Protein 6S6H (pdb70)

Nearest PDB structures (foldseek):
  6s6h-assembly1_A  TM=1.008E+00  e=1.410E-16  Caulobacter vibrioides NA1000
  6s6h-assembly1_B  TM=1.006E+00  e=1.244E-15  Caulobacter vibrioides NA1000
  6t1f-assembly2_D  TM=9.360E-01  e=1.979E-12  Caulobacter vibrioides NA1000
  6t1f-assembly2_C  TM=9.144E-01  e=3.089E-12  Caulobacter vibrioides NA1000
  6t1f-assembly1_A  TM=9.100E-01  e=6.817E-12  Caulobacter vibrioides NA1000

Structure (mmCIF, N/CA/C/O backbone):
data_6S6H
#
_entry.id   6S6H
#
_cell.length_a   127.099
_cell.length_b   40.717
_cell.length_c   94.004
_cell.angle_alpha   90.000
_cell.angle_beta   121.400
_cell.angle_gamma   90.000
#
_symmetry.space_group_name_H-M   'C 1 2 1'
#
loop_
_entity.id
_entity.type
_entity.pdbx_description
1 polymer 'Chromosome-partitioning protein ParB'
2 polymer "DNA (5'-D(*GP*AP*TP*GP*TP*TP*TP*CP*AP*CP*GP*TP*GP*AP*AP*AP*CP*AP*TP*C)-3')"
3 non-polyme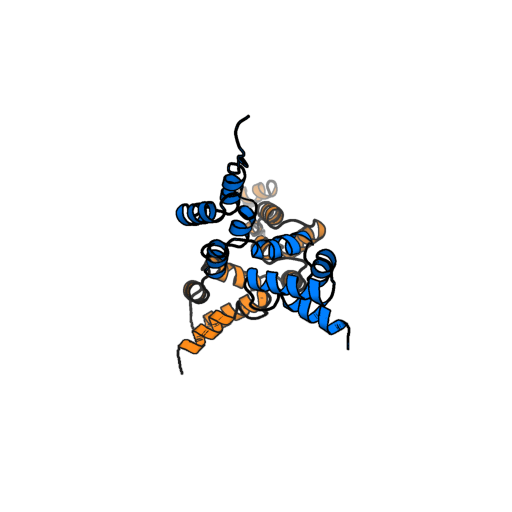r GLYCEROL
4 water water
#
loop_
_atom_site.group_PDB
_atom_site.id
_atom_site.type_symbol
_atom_site.label_atom_id
_atom_site.label_alt_id
_atom_site.label_comp_id
_atom_site.label_asym_id
_atom_site.label_entity_id
_atom_site.label_seq_id
_atom_site.pdbx_PDB_ins_code
_atom_site.Cartn_x
_atom_site.Cartn_y
_atom_site.Cartn_z
_atom_site.occupancy
_atom_site.B_iso_or_equiv
_atom_site.auth_seq_id
_atom_site.auth_comp_id
_atom_site.auth_asym_id
_atom_site.auth_atom_id
_atom_site.pdbx_PDB_model_num
ATOM 1 N N . MET A 1 1 ? 21.938 14.112 -9.960 1.00 68.98 125 MET A N 1
ATOM 2 C CA . MET A 1 1 ? 20.852 13.275 -9.365 1.00 66.57 125 MET A CA 1
ATOM 3 C C . MET A 1 1 ? 20.205 14.032 -8.196 1.00 65.04 125 MET A C 1
ATOM 4 O O . MET A 1 1 ? 20.948 14.522 -7.326 1.00 64.77 125 MET A O 1
ATOM 9 N N . LEU A 1 2 ? 18.870 14.112 -8.181 1.00 64.25 126 LEU A N 1
ATOM 10 C CA . LEU A 1 2 ? 18.077 14.884 -7.183 1.00 63.19 126 LEU A CA 1
ATOM 11 C C . LEU A 1 2 ? 18.268 14.266 -5.793 1.00 60.64 126 LEU A C 1
ATOM 12 O O . LEU A 1 2 ? 18.198 13.028 -5.691 1.00 59.98 126 LEU A O 1
ATOM 17 N N . ALA A 1 3 ? 18.479 15.100 -4.769 1.00 59.90 127 ALA A N 1
ATOM 18 C CA . ALA A 1 3 ? 18.728 14.687 -3.364 1.00 57.48 127 ALA A CA 1
ATOM 19 C C . ALA A 1 3 ? 17.454 14.102 -2.737 1.00 55.42 127 ALA A C 1
ATOM 20 O O . ALA A 1 3 ? 17.582 13.281 -1.798 1.00 53.99 127 ALA A O 1
ATOM 22 N N . VAL A 1 4 ? 16.278 14.508 -3.239 1.00 55.16 128 VAL A N 1
ATOM 23 C CA . VAL A 1 4 ? 14.932 14.144 -2.694 1.00 53.33 128 VAL A CA 1
ATOM 24 C C . VAL A 1 4 ? 14.702 12.632 -2.826 1.00 51.22 128 VAL A C 1
ATOM 25 O O . VAL A 1 4 ? 13.867 12.106 -2.070 1.00 49.61 128 VAL A O 1
ATOM 29 N N . LEU A 1 5 ? 15.407 11.970 -3.751 1.00 51.17 129 LEU A N 1
ATOM 30 C CA . LEU A 1 5 ? 15.297 10.509 -4.014 1.00 50.36 129 LEU A CA 1
ATOM 31 C C . LEU A 1 5 ? 15.589 9.723 -2.730 1.00 48.51 129 LEU A C 1
ATOM 32 O O . LEU A 1 5 ? 14.768 8.848 -2.385 1.00 47.27 129 LEU A O 1
ATOM 37 N N . GLU A 1 6 ? 16.698 10.034 -2.048 1.00 48.12 130 GLU A N 1
ATOM 38 C CA . GLU A 1 6 ? 17.121 9.357 -0.790 1.00 46.52 130 GLU A CA 1
ATOM 39 C C . GLU A 1 6 ? 16.016 9.489 0.262 1.00 45.00 130 GLU A C 1
ATOM 40 O O . GLU A 1 6 ? 15.699 8.474 0.914 1.00 43.65 130 GLU A O 1
ATOM 46 N N . ILE A 1 7 ? 15.466 10.698 0.415 1.00 45.25 131 ILE A N 1
ATOM 47 C CA . ILE A 1 7 ? 14.471 11.046 1.474 1.00 44.72 131 ILE A CA 1
ATOM 48 C C . ILE A 1 7 ? 13.211 10.196 1.280 1.00 43.77 131 ILE A C 1
ATOM 49 O O . ILE A 1 7 ? 12.762 9.582 2.267 1.00 41.94 131 ILE A O 1
ATOM 54 N N . GLY A 1 8 ? 12.672 10.167 0.058 1.00 44.68 132 GLY A N 1
ATOM 55 C CA . GLY A 1 8 ? 11.461 9.402 -0.294 1.00 44.57 132 GLY A CA 1
ATOM 56 C C . GLY A 1 8 ? 11.625 7.918 -0.009 1.00 43.74 132 GLY A C 1
ATOM 57 O O . GLY A 1 8 ? 10.671 7.312 0.517 1.00 43.21 132 GLY A O 1
ATOM 58 N N . ILE A 1 9 ? 12.791 7.355 -0.343 1.00 44.03 133 ILE A N 1
ATOM 59 C CA . ILE A 1 9 ? 13.125 5.912 -0.142 1.00 43.86 133 ILE A CA 1
ATOM 60 C C . ILE A 1 9 ? 13.125 5.610 1.363 1.00 43.21 133 ILE A C 1
ATOM 61 O O . ILE A 1 9 ? 12.524 4.590 1.758 1.00 42.91 133 ILE A O 1
ATOM 66 N N . ILE A 1 10 ? 13.782 6.458 2.160 1.00 43.39 134 ILE A N 1
ATOM 67 C CA . ILE A 1 10 ? 13.876 6.319 3.645 1.00 43.31 134 ILE A CA 1
ATOM 68 C C . ILE A 1 10 ? 12.465 6.419 4.237 1.00 43.61 134 ILE A C 1
ATOM 69 O O . ILE A 1 10 ? 12.106 5.552 5.055 1.00 43.10 134 ILE A O 1
ATOM 74 N N . GLU A 1 11 ? 11.700 7.433 3.822 1.00 45.29 135 GLU A N 1
ATOM 75 C CA . GLU A 1 11 ? 10.310 7.692 4.285 1.00 46.01 135 GLU A CA 1
ATOM 76 C C . GLU A 1 11 ? 9.440 6.444 4.091 1.00 46.48 135 GLU A C 1
ATOM 77 O O . GLU A 1 11 ? 8.642 6.144 4.998 1.00 46.38 135 GLU A O 1
ATOM 83 N N . ASN A 1 12 ? 9.592 5.744 2.963 1.00 47.71 136 ASN A N 1
ATOM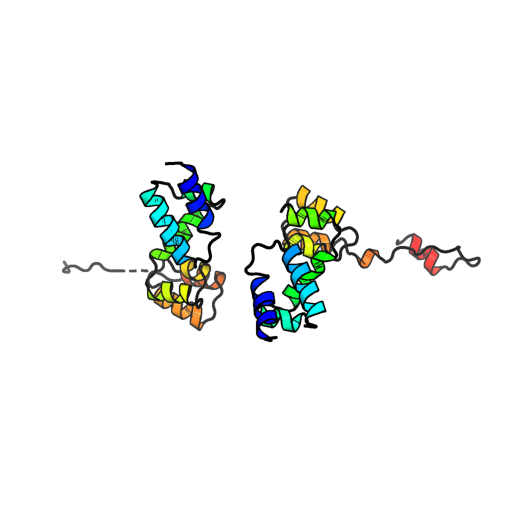 84 C CA . ASN A 1 12 ? 8.637 4.695 2.512 1.00 49.02 136 ASN A CA 1
ATOM 85 C C . ASN A 1 12 ? 9.009 3.318 3.078 1.00 48.41 136 ASN A C 1
ATOM 86 O O . ASN A 1 12 ? 8.226 2.380 2.862 1.00 49.11 136 ASN A O 1
ATOM 91 N N . VAL A 1 13 ? 10.129 3.192 3.793 1.00 48.22 137 VAL A N 1
ATOM 92 C CA . VAL A 1 13 ? 10.535 1.915 4.453 1.00 48.60 137 VAL A CA 1
ATOM 93 C C . VAL A 1 13 ? 9.392 1.447 5.366 1.00 49.25 137 VAL A C 1
ATOM 94 O O . VAL A 1 13 ? 8.979 0.275 5.243 1.00 49.80 137 VAL A O 1
ATOM 98 N N . GLN A 1 14 ? 8.891 2.337 6.229 1.00 49.82 138 GLN A N 1
ATOM 99 C CA . GLN A 1 14 ? 7.852 2.031 7.253 1.00 50.70 138 GLN A CA 1
ATOM 100 C C . GLN A 1 14 ? 6.459 1.966 6.607 1.00 52.17 138 GLN A C 1
ATOM 101 O O . GLN A 1 14 ? 5.586 1.297 7.188 1.00 52.82 138 GLN A O 1
ATOM 107 N N . ARG A 1 15 ? 6.261 2.630 5.461 1.00 54.03 139 ARG A N 1
ATOM 108 C CA . ARG A 1 15 ? 4.953 2.727 4.754 1.00 55.50 139 ARG A CA 1
ATOM 109 C C . ARG A 1 15 ? 4.741 1.497 3.861 1.00 56.09 139 ARG A C 1
ATOM 110 O O . ARG A 1 15 ? 3.574 1.198 3.555 1.00 58.29 139 ARG A O 1
ATOM 118 N N . ALA A 1 16 ? 5.815 0.803 3.473 1.00 55.56 140 ALA A N 1
ATOM 119 C CA . ALA A 1 16 ? 5.774 -0.441 2.666 1.00 56.21 140 ALA A CA 1
ATOM 120 C C . ALA A 1 16 ? 5.269 -1.603 3.530 1.00 56.03 140 ALA A C 1
ATOM 121 O O . ALA A 1 16 ? 5.127 -1.413 4.756 1.00 55.87 140 ALA A O 1
ATOM 123 N N . ASP A 1 17 ? 5.023 -2.763 2.912 1.00 56.16 141 ASP A N 1
ATOM 124 C CA . ASP A 1 17 ? 4.561 -4.005 3.592 1.00 56.29 141 ASP A CA 1
ATOM 125 C C . ASP A 1 17 ? 5.786 -4.850 3.974 1.00 54.35 141 ASP A C 1
ATOM 126 O O . ASP A 1 17 ? 5.902 -5.997 3.491 1.00 56.15 141 ASP A O 1
ATOM 131 N N . LEU A 1 18 ? 6.659 -4.306 4.824 1.00 50.54 142 LEU A N 1
ATOM 132 C CA . LEU A 1 18 ? 7.895 -4.981 5.296 1.00 48.80 142 LEU A CA 1
ATOM 133 C C . LEU A 1 18 ? 7.702 -5.439 6.743 1.00 47.06 142 LEU A C 1
ATOM 134 O O . LEU A 1 18 ? 7.171 -4.647 7.547 1.00 46.05 142 LEU A O 1
ATOM 139 N N . ASN A 1 19 ? 8.128 -6.665 7.055 1.00 46.25 143 ASN A N 1
ATOM 140 C CA . ASN A 1 19 ? 8.228 -7.164 8.451 1.00 45.32 143 ASN A CA 1
ATOM 141 C C . ASN A 1 19 ? 9.377 -6.400 9.125 1.00 43.98 143 ASN A C 1
ATOM 142 O O . ASN A 1 19 ? 10.156 -5.743 8.407 1.00 43.78 143 ASN A O 1
ATOM 147 N N . VAL A 1 20 ? 9.473 -6.468 10.453 1.00 43.06 144 VAL A N 1
ATOM 148 C CA . VAL A 1 20 ? 10.400 -5.621 11.263 1.00 41.80 144 VAL A CA 1
ATOM 149 C C . VAL A 1 20 ? 11.854 -5.838 10.812 1.00 41.61 144 VAL A C 1
ATOM 150 O O . VAL A 1 20 ? 12.617 -4.852 10.818 1.00 40.66 144 VAL A O 1
ATOM 154 N N . LEU A 1 21 ? 12.227 -7.066 10.439 1.00 42.42 145 LEU A N 1
ATOM 155 C CA . LEU A 1 21 ? 13.623 -7.427 10.064 1.00 43.13 145 LEU A CA 1
ATOM 156 C C . LEU A 1 21 ? 13.953 -6.881 8.667 1.00 43.40 145 LEU A C 1
ATOM 157 O O . LEU A 1 21 ? 15.121 -6.504 8.442 1.00 43.05 145 LEU A O 1
ATOM 162 N N . GLU A 1 22 ? 12.971 -6.847 7.762 1.00 44.16 146 GLU A N 1
ATOM 163 C CA . GLU A 1 22 ? 13.123 -6.265 6.402 1.00 45.24 146 GLU A CA 1
ATOM 164 C C . GLU A 1 22 ? 13.313 -4.749 6.527 1.00 44.68 146 GLU A C 1
ATOM 165 O O . GLU A 1 22 ? 14.134 -4.199 5.766 1.00 45.15 146 GLU A O 1
ATOM 171 N N . GLU A 1 23 ? 12.595 -4.109 7.457 1.00 44.15 147 GLU A N 1
ATOM 172 C CA . GLU A 1 23 ? 12.728 -2.659 7.767 1.00 44.01 147 GLU A CA 1
ATOM 173 C C . GLU A 1 23 ? 14.130 -2.383 8.322 1.00 43.13 147 GLU A C 1
ATOM 174 O O . GLU A 1 23 ? 14.738 -1.375 7.917 1.00 43.95 147 GLU A O 1
ATOM 180 N N . ALA A 1 24 ? 14.612 -3.245 9.221 1.00 42.48 148 ALA A N 1
ATOM 181 C CA . ALA A 1 24 ? 15.943 -3.153 9.866 1.00 41.88 148 ALA A CA 1
ATOM 182 C C . ALA A 1 24 ? 17.046 -3.146 8.796 1.00 41.96 148 ALA A C 1
ATOM 183 O O . ALA A 1 24 ? 17.838 -2.183 8.762 1.00 41.74 148 ALA A O 1
ATOM 185 N N . LEU A 1 25 ? 17.092 -4.181 7.954 1.00 42.38 149 LEU A N 1
ATOM 186 C CA . LEU A 1 25 ? 18.130 -4.349 6.898 1.00 43.22 149 LEU A CA 1
ATOM 187 C C . LEU A 1 25 ? 18.066 -3.168 5.920 1.00 43.21 149 LEU A C 1
ATOM 188 O O . LEU A 1 25 ? 19.134 -2.710 5.476 1.00 43.31 149 LEU A O 1
ATOM 193 N N . SER A 1 26 ? 16.863 -2.689 5.600 1.00 43.01 150 SER A N 1
ATOM 194 C CA . SER A 1 26 ? 16.648 -1.511 4.719 1.00 43.50 150 SER A CA 1
ATOM 195 C C . SER A 1 26 ? 17.382 -0.304 5.312 1.00 43.46 150 SER A C 1
ATOM 196 O O . SER A 1 26 ? 18.262 0.243 4.613 1.00 44.34 150 SER A O 1
ATOM 199 N N . TYR A 1 27 ? 17.069 0.057 6.563 1.00 42.71 151 TYR A N 1
ATOM 200 C CA . TYR A 1 27 ? 17.674 1.215 7.280 1.00 42.79 151 TYR A CA 1
ATOM 201 C C . TYR A 1 27 ? 19.202 1.081 7.311 1.00 43.16 151 TYR A C 1
ATOM 202 O O . TYR A 1 27 ? 19.886 2.067 6.972 1.00 43.52 151 TYR A O 1
ATOM 211 N N . LYS A 1 28 ? 19.711 -0.094 7.697 1.00 43.44 152 LYS A N 1
ATOM 212 C CA . LYS A 1 28 ? 21.167 -0.401 7.781 1.00 44.05 152 LYS 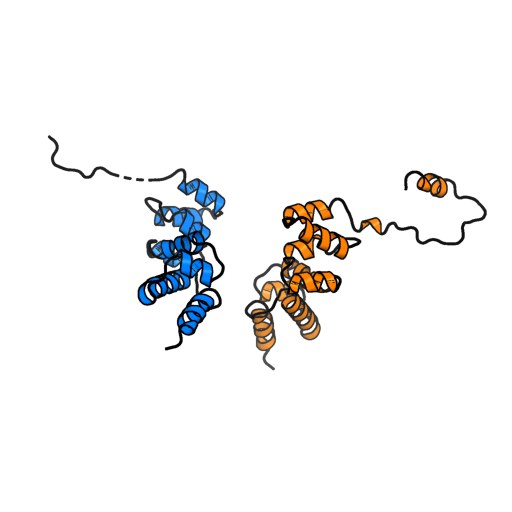A CA 1
ATOM 213 C C . LYS A 1 28 ? 21.832 -0.096 6.433 1.00 44.57 152 LYS A C 1
ATOM 214 O O . LYS A 1 28 ? 22.798 0.695 6.404 1.00 44.45 152 LYS A O 1
ATOM 220 N N . VAL A 1 29 ? 21.314 -0.705 5.364 1.00 44.52 153 VAL A N 1
ATOM 221 C CA . VAL A 1 29 ? 21.840 -0.589 3.973 1.00 45.33 153 VAL A CA 1
ATOM 222 C C . VAL A 1 29 ? 21.809 0.883 3.539 1.00 45.09 153 VAL A C 1
ATOM 223 O O . VAL A 1 29 ? 22.785 1.320 2.896 1.00 45.75 153 VAL A O 1
ATOM 227 N N . LEU A 1 30 ? 20.744 1.615 3.886 1.00 43.98 154 LEU A N 1
ATOM 228 C CA . LEU A 1 30 ? 20.537 3.033 3.478 1.00 44.34 154 LEU A CA 1
ATOM 229 C C . LEU A 1 30 ? 21.471 3.958 4.273 1.00 44.57 154 LEU A C 1
ATOM 230 O O . LEU A 1 30 ? 22.045 4.876 3.654 1.00 45.27 154 LEU A O 1
ATOM 235 N N . MET A 1 31 ? 21.612 3.735 5.584 1.00 44.12 155 MET A N 1
ATOM 236 C CA . MET A 1 31 ? 22.564 4.471 6.464 1.00 44.95 155 MET A CA 1
ATOM 237 C C . MET A 1 31 ? 23.973 4.376 5.869 1.00 46.53 155 MET A C 1
ATOM 238 O O . MET A 1 31 ? 24.628 5.427 5.717 1.00 46.55 155 MET A O 1
ATOM 243 N N . GLU A 1 32 ? 24.410 3.155 5.552 1.00 47.69 156 GLU A N 1
ATOM 244 C CA . GLU A 1 32 ? 25.728 2.863 4.932 1.00 50.38 156 GLU A CA 1
ATOM 245 C C . GLU A 1 32 ? 25.880 3.667 3.635 1.00 51.84 156 GLU A C 1
ATOM 246 O O . GLU A 1 32 ? 26.728 4.570 3.603 1.00 53.00 156 GLU A O 1
ATOM 252 N N . LYS A 1 33 ? 25.059 3.361 2.628 1.00 52.56 157 LYS A N 1
ATOM 253 C CA . LYS A 1 33 ? 25.241 3.813 1.220 1.00 54.30 157 LYS A CA 1
ATOM 254 C C . LYS A 1 33 ? 25.057 5.334 1.109 1.00 54.04 157 LYS A C 1
ATOM 255 O O . LYS A 1 33 ? 25.821 5.954 0.346 1.00 55.38 157 LYS A O 1
ATOM 261 N N . PHE A 1 34 ? 24.088 5.917 1.823 1.00 52.58 158 PHE A N 1
ATOM 262 C CA . PHE A 1 34 ? 23.812 7.380 1.807 1.00 52.70 158 PHE A CA 1
ATOM 263 C C . PHE A 1 34 ? 24.579 8.075 2.934 1.00 52.51 158 PHE A C 1
ATOM 264 O O . PHE A 1 34 ? 24.474 9.316 3.040 1.00 52.57 158 PHE A O 1
ATOM 272 N N . GLU A 1 35 ? 25.320 7.303 3.738 1.00 52.24 159 GLU A N 1
ATOM 273 C CA . GLU A 1 35 ? 26.232 7.815 4.794 1.00 52.63 159 GLU A CA 1
ATOM 274 C C . GLU A 1 35 ? 25.432 8.720 5.736 1.00 51.22 159 GLU A C 1
ATOM 275 O O . GLU A 1 35 ? 25.825 9.888 5.913 1.00 52.31 159 GLU A O 1
ATOM 281 N N . ARG A 1 36 ? 24.341 8.192 6.295 1.00 49.27 160 ARG A N 1
ATOM 282 C CA . ARG A 1 36 ? 23.414 8.926 7.196 1.00 48.61 160 ARG A CA 1
ATOM 283 C C . ARG A 1 36 ? 23.444 8.257 8.575 1.00 47.16 160 ARG A C 1
ATOM 284 O O . ARG A 1 36 ? 23.615 7.022 8.632 1.00 46.67 160 ARG A O 1
ATOM 292 N N . THR A 1 37 ? 23.312 9.050 9.642 1.00 46.53 161 THR A N 1
ATOM 293 C CA . THR A 1 37 ? 23.330 8.581 11.055 1.00 45.59 161 THR A CA 1
ATOM 294 C C . THR A 1 37 ? 21.968 7.980 11.419 1.00 43.75 161 THR A C 1
ATOM 295 O O . THR A 1 37 ? 21.006 8.191 10.666 1.00 43.39 161 THR A O 1
ATOM 299 N N . GLN A 1 38 ? 21.899 7.264 12.543 1.00 43.50 162 GLN A N 1
ATOM 300 C CA . GLN A 1 38 ? 20.627 6.811 13.169 1.00 43.03 162 GLN A CA 1
ATOM 301 C C . GLN A 1 38 ? 19.736 8.035 13.418 1.00 43.79 162 GLN A C 1
ATOM 302 O O . GLN A 1 38 ? 18.522 7.948 13.148 1.00 43.27 162 GLN A O 1
ATOM 308 N N . GLU A 1 39 ? 20.333 9.132 13.902 1.00 45.17 163 GLU A N 1
ATOM 309 C CA . GLU A 1 39 ? 19.650 10.420 14.206 1.00 45.73 163 GLU A CA 1
ATOM 310 C C . GLU A 1 39 ? 19.006 10.984 12.934 1.00 44.92 163 GLU A C 1
ATOM 311 O O . GLU A 1 39 ? 17.856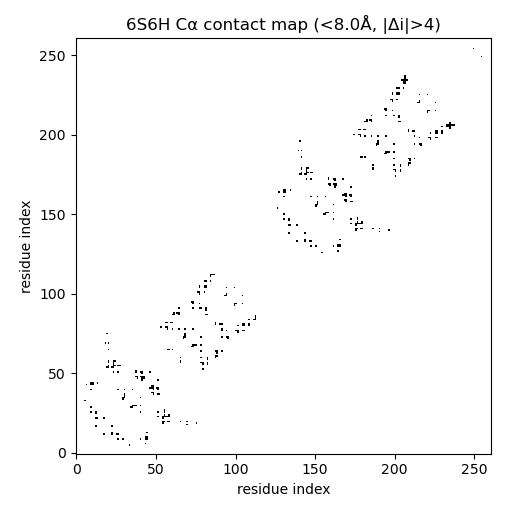 11.444 13.023 1.00 45.22 163 GLU A O 1
ATOM 317 N N . ASN A 1 40 ? 19.726 10.964 11.809 1.00 44.79 164 ASN A N 1
ATOM 318 C CA . ASN A 1 40 ? 19.256 11.514 10.506 1.00 45.03 164 ASN A CA 1
ATOM 319 C C . ASN A 1 40 ? 18.052 10.700 10.015 1.00 43.26 164 ASN A C 1
ATOM 320 O O . ASN A 1 40 ? 17.040 11.317 9.641 1.00 43.24 164 ASN A O 1
ATOM 325 N N . ILE A 1 41 ? 18.163 9.369 10.018 1.00 42.03 165 ILE A N 1
ATOM 326 C CA . ILE A 1 41 ? 17.069 8.431 9.619 1.00 41.24 165 ILE A CA 1
ATOM 327 C C . ILE A 1 41 ? 15.836 8.736 10.474 1.00 40.97 165 ILE A C 1
ATOM 328 O O . ILE A 1 41 ? 14.754 8.939 9.896 1.00 41.51 165 ILE A O 1
ATOM 333 N N . ALA A 1 42 ? 16.010 8.773 11.798 1.00 40.70 166 ALA A N 1
ATOM 334 C CA . ALA A 1 42 ? 14.951 9.041 12.799 1.00 40.87 166 ALA A CA 1
ATOM 335 C C . ALA A 1 42 ? 14.187 10.316 12.421 1.00 42.13 166 ALA A C 1
ATOM 336 O O . ALA A 1 42 ? 12.947 10.253 12.327 1.00 42.33 166 ALA A O 1
ATOM 338 N N . GLN A 1 43 ? 14.902 11.421 12.192 1.00 43.73 167 GLN A N 1
ATOM 339 C CA . GLN A 1 43 ? 14.300 12.736 11.837 1.00 45.40 167 GLN A CA 1
ATOM 340 C C . GLN A 1 43 ? 13.575 12.631 10.488 1.00 45.34 167 GLN A C 1
ATOM 341 O O . GLN A 1 43 ? 12.521 13.272 10.346 1.00 45.70 167 GLN A O 1
ATOM 347 N N . THR A 1 44 ? 14.106 11.841 9.548 1.00 44.88 168 THR A N 1
ATOM 348 C CA . THR A 1 44 ? 13.530 11.631 8.190 1.00 45.13 168 THR A CA 1
ATOM 349 C C . THR A 1 44 ? 12.180 10.910 8.296 1.00 45.17 168 THR A C 1
ATOM 350 O O . THR A 1 44 ? 11.241 11.332 7.595 1.00 46.46 168 THR A O 1
ATOM 354 N N . ILE A 1 45 ? 12.086 9.867 9.129 1.00 44.17 169 ILE A N 1
ATOM 355 C CA . ILE A 1 45 ? 10.884 8.982 9.220 1.00 43.60 169 ILE A CA 1
ATOM 356 C C . ILE A 1 45 ? 9.954 9.451 10.349 1.00 43.98 169 ILE A C 1
ATOM 357 O O . ILE A 1 45 ? 8.922 8.792 10.553 1.00 43.83 169 ILE A O 1
ATOM 362 N N . GLY A 1 46 ? 10.299 10.533 11.055 1.00 45.20 170 GLY A N 1
ATOM 363 C CA . GLY A 1 46 ? 9.491 11.101 12.153 1.00 45.78 170 GLY A CA 1
ATOM 364 C C . GLY A 1 46 ? 9.411 10.171 13.354 1.00 45.30 170 GLY A C 1
ATOM 365 O O . GLY A 1 46 ? 8.333 10.098 13.973 1.00 45.96 170 GLY A O 1
ATOM 366 N N . LYS A 1 47 ? 10.512 9.487 13.678 1.00 44.92 171 LYS A N 1
ATOM 367 C CA . LYS A 1 47 ? 10.625 8.554 14.833 1.00 44.59 171 LYS A CA 1
ATOM 368 C C . LYS A 1 47 ? 11.817 8.968 15.699 1.00 43.96 171 LYS A C 1
ATOM 369 O O . LYS A 1 47 ? 12.501 9.945 15.340 1.00 44.11 171 LYS A O 1
ATOM 375 N N . SER A 1 48 ? 12.031 8.251 16.806 1.00 43.02 172 SER A N 1
ATOM 376 C CA . SER A 1 48 ? 13.155 8.457 17.754 1.00 42.53 172 SER A CA 1
ATOM 377 C C . SER A 1 48 ? 14.405 7.729 17.246 1.00 42.16 172 SER A C 1
ATOM 378 O O . SER A 1 48 ? 14.274 6.751 16.480 1.00 41.05 172 SER A O 1
ATOM 381 N N . ARG A 1 49 ? 15.578 8.186 17.683 1.00 42.83 173 ARG A N 1
ATOM 382 C CA . ARG A 1 49 ? 16.888 7.583 17.328 1.00 42.83 173 ARG A CA 1
ATOM 383 C C . ARG A 1 49 ? 16.963 6.168 17.930 1.00 41.91 173 ARG A C 1
ATOM 384 O O . ARG A 1 49 ? 17.471 5.260 17.240 1.00 41.73 173 ARG A O 1
ATOM 392 N N . SER A 1 50 ? 16.458 5.975 19.153 1.00 40.97 174 SER A N 1
ATOM 393 C CA . SER A 1 50 ? 16.474 4.668 19.867 1.00 40.47 174 SER A CA 1
ATOM 394 C C . SER A 1 50 ? 15.586 3.644 19.144 1.00 39.47 174 SER A C 1
ATOM 395 O O . SER A 1 50 ? 15.971 2.458 19.105 1.00 39.37 174 SER A O 1
ATOM 398 N N . HIS A 1 51 ? 14.450 4.082 18.590 1.00 38.88 175 HIS A N 1
ATOM 399 C CA . HIS A 1 51 ? 13.545 3.252 17.747 1.00 38.02 175 HIS A CA 1
ATOM 400 C C . HIS A 1 51 ? 14.327 2.691 16.555 1.00 36.90 175 HIS A C 1
ATOM 401 O O . HIS A 1 51 ? 14.217 1.478 16.299 1.00 36.18 175 HIS A O 1
ATOM 408 N N . VAL A 1 52 ? 15.093 3.546 15.871 1.00 36.51 176 VAL A N 1
ATOM 409 C CA . VAL A 1 52 ? 15.916 3.177 14.678 1.00 36.24 176 VAL A CA 1
ATOM 410 C C . VAL A 1 52 ? 16.985 2.163 15.111 1.00 35.69 176 VAL A C 1
ATOM 411 O O . VAL A 1 52 ? 17.138 1.132 14.427 1.00 35.05 176 VAL A O 1
ATOM 415 N N . ALA A 1 53 ? 17.674 2.450 16.220 1.00 35.47 177 ALA A N 1
ATOM 416 C CA . ALA A 1 53 ? 18.737 1.609 16.817 1.00 35.66 177 ALA A CA 1
ATOM 417 C C . ALA A 1 53 ? 18.171 0.238 17.207 1.00 35.61 177 ALA A C 1
ATOM 418 O O . ALA A 1 53 ? 18.757 -0.786 16.797 1.00 36.27 177 ALA A O 1
ATOM 420 N N . ASN A 1 54 ? 17.079 0.221 17.976 1.00 35.08 178 ASN A N 1
ATOM 421 C CA . ASN A 1 54 ? 16.464 -1.023 18.512 1.00 35.49 178 ASN A CA 1
ATOM 422 C C . ASN A 1 54 ? 15.961 -1.882 17.346 1.00 36.11 178 ASN A C 1
ATOM 423 O O . ASN A 1 54 ? 16.120 -3.115 17.421 1.00 37.05 178 ASN A O 1
ATOM 428 N N . THR A 1 55 ? 15.398 -1.257 16.307 1.00 36.22 179 THR A N 1
ATOM 429 C CA . THR A 1 55 ? 14.900 -1.940 15.085 1.00 36.52 179 THR A CA 1
ATOM 430 C C . THR A 1 55 ? 16.056 -2.721 14.450 1.00 37.03 179 THR A C 1
ATOM 431 O O . THR A 1 55 ? 15.884 -3.935 14.224 1.00 37.25 179 THR A O 1
ATOM 435 N N . MET A 1 56 ? 17.198 -2.066 14.212 1.00 37.59 180 MET A N 1
ATOM 436 C CA . MET A 1 56 ? 18.355 -2.662 13.484 1.00 38.89 180 MET A CA 1
ATOM 437 C C . MET A 1 56 ? 19.072 -3.701 14.359 1.00 39.10 180 MET A C 1
ATOM 438 O O . MET A 1 56 ? 19.538 -4.706 13.787 1.00 38.69 180 MET A O 1
ATOM 443 N N . ARG A 1 57 ? 19.129 -3.485 15.681 1.00 39.14 181 ARG A N 1
ATOM 444 C CA . ARG A 1 57 ? 19.737 -4.424 16.668 1.00 40.51 181 ARG A CA 1
ATOM 445 C C . ARG A 1 57 ? 19.167 -5.840 16.487 1.00 41.18 181 ARG A C 1
ATOM 446 O O . ARG A 1 57 ? 19.913 -6.805 16.747 1.00 42.32 181 ARG A O 1
ATOM 454 N N . LEU A 1 58 ? 17.908 -5.958 16.049 1.00 41.08 182 LEU A N 1
ATOM 455 C CA . LEU A 1 58 ? 17.184 -7.249 15.869 1.00 41.68 182 LEU A CA 1
ATOM 456 C C . LEU A 1 58 ? 17.883 -8.130 14.825 1.00 42.66 182 LEU A C 1
ATOM 457 O O . LEU A 1 58 ? 17.692 -9.361 14.895 1.00 43.74 182 LEU A O 1
ATOM 462 N N . LEU A 1 59 ? 18.636 -7.536 13.890 1.00 42.36 183 LEU A N 1
ATOM 463 C CA . LEU A 1 59 ? 19.385 -8.277 12.835 1.00 43.94 183 LEU A CA 1
ATOM 464 C C . LEU A 1 59 ? 20.497 -9.130 13.461 1.00 44.85 183 LEU A C 1
ATOM 465 O O . LEU A 1 59 ? 20.890 -10.122 12.827 1.00 46.63 183 LEU A O 1
ATOM 470 N N . ALA A 1 60 ? 20.982 -8.762 14.652 1.00 44.50 184 ALA A N 1
ATOM 471 C CA . ALA A 1 60 ? 22.062 -9.463 15.384 1.00 45.52 184 ALA A CA 1
ATOM 472 C C . ALA A 1 60 ? 21.534 -10.737 16.059 1.00 46.74 184 ALA A C 1
ATOM 473 O O . ALA A 1 60 ? 22.368 -11.566 16.451 1.00 48.49 184 ALA A O 1
ATOM 475 N N . LEU A 1 61 ? 20.213 -10.889 16.202 1.00 46.89 185 LEU A N 1
ATOM 476 C CA . LEU A 1 61 ? 19.586 -12.065 16.867 1.00 48.40 185 LEU A CA 1
ATOM 477 C C . LEU A 1 61 ? 19.935 -13.344 16.110 1.00 50.54 185 LEU A C 1
ATOM 478 O O . LEU A 1 61 ? 20.047 -13.326 14.887 1.00 50.76 185 LEU A O 1
ATOM 483 N N . PRO A 1 62 ? 20.096 -14.492 16.810 1.00 52.88 186 PRO A N 1
ATOM 484 C CA . PRO A 1 62 ? 20.246 -15.790 16.150 1.00 55.22 186 PRO A CA 1
ATOM 485 C C . PRO A 1 62 ? 19.101 -16.069 15.164 1.00 55.91 186 PRO A C 1
ATOM 486 O O . PRO A 1 62 ? 18.008 -15.590 15.399 1.00 55.31 186 PRO A O 1
ATOM 490 N N . ASP A 1 63 ? 19.381 -16.832 14.103 1.00 58.03 187 ASP A N 1
ATOM 491 C CA . ASP A 1 63 ? 18.436 -17.102 12.985 1.00 59.19 187 ASP A CA 1
ATOM 492 C C . ASP A 1 63 ? 17.155 -17.751 13.527 1.00 60.21 187 ASP A C 1
ATOM 493 O O . ASP A 1 63 ? 16.071 -17.419 13.003 1.00 60.12 187 ASP A O 1
ATOM 498 N N . GLU A 1 64 ? 17.266 -18.628 14.531 1.00 61.71 188 GLU A N 1
ATOM 499 C CA . GLU A 1 64 ? 16.103 -19.303 15.172 1.00 62.85 188 GLU A CA 1
ATOM 500 C C . GLU A 1 64 ? 15.104 -18.252 15.670 1.00 60.34 188 GLU A C 1
ATOM 501 O O . GLU A 1 64 ? 13.897 -18.426 15.418 1.00 61.24 188 GLU A O 1
ATOM 507 N N . VAL A 1 65 ? 15.593 -17.215 16.357 1.00 57.66 189 VAL A N 1
ATOM 508 C CA . VAL A 1 65 ? 14.755 -16.125 16.944 1.00 55.17 189 VAL A CA 1
ATOM 509 C C . VAL A 1 65 ? 14.158 -15.296 15.800 1.00 53.45 189 VAL A C 1
ATOM 510 O O . VAL A 1 65 ? 12.950 -14.998 15.858 1.00 52.58 189 VAL A O 1
ATOM 514 N N . GLN A 1 66 ? 14.975 -14.944 14.803 1.00 52.99 190 GLN A N 1
ATOM 515 C CA . GLN A 1 66 ? 14.541 -14.179 13.604 1.00 52.16 190 GLN A CA 1
ATOM 516 C C . GLN A 1 66 ? 13.393 -14.934 12.921 1.00 53.19 190 GLN A C 1
ATOM 517 O O . GLN A 1 66 ? 12.415 -14.273 12.528 1.00 52.63 190 GLN A O 1
ATOM 523 N N . SER A 1 67 ? 13.496 -16.263 12.816 1.00 55.19 191 SER A N 1
ATOM 524 C CA . SER A 1 67 ? 12.447 -17.154 12.251 1.00 57.12 191 SER A CA 1
ATOM 525 C C . SER A 1 67 ? 11.135 -16.979 13.028 1.00 56.83 191 SER A C 1
ATOM 526 O O . SER A 1 67 ? 10.078 -16.883 12.374 1.00 57.21 191 SER A O 1
ATOM 529 N N . TYR A 1 68 ? 11.196 -16.932 14.364 1.00 56.59 192 TYR A N 1
ATOM 530 C CA . TYR A 1 68 ? 10.013 -16.734 15.245 1.00 56.76 192 TYR A CA 1
ATOM 531 C C . TYR A 1 68 ? 9.366 -15.375 14.939 1.00 55.07 192 TYR A C 1
ATOM 532 O O . TYR A 1 68 ? 8.124 -15.313 14.908 1.00 55.27 192 TYR A O 1
ATOM 541 N N . LEU A 1 69 ? 10.175 -14.330 14.722 1.00 53.55 193 LEU A N 1
ATOM 542 C CA . LEU A 1 69 ? 9.704 -12.959 14.374 1.00 52.43 193 LEU A CA 1
ATOM 543 C C . LEU A 1 69 ? 8.926 -12.994 13.055 1.00 52.95 193 LEU A C 1
ATOM 544 O O . LEU A 1 69 ? 7.803 -12.457 13.018 1.00 53.55 193 LEU A O 1
ATOM 549 N N . VAL A 1 70 ? 9.518 -13.585 12.014 1.00 53.62 194 VAL A N 1
ATOM 550 C CA . VAL A 1 70 ? 8.930 -13.677 10.644 1.00 54.41 194 VAL A CA 1
ATOM 551 C C . VAL A 1 70 ? 7.612 -14.461 10.713 1.00 55.60 194 VAL A C 1
ATOM 552 O O . VAL A 1 70 ? 6.646 -14.030 10.055 1.00 55.64 194 VAL A O 1
ATOM 556 N N . SER A 1 71 ? 7.583 -15.560 11.477 1.00 56.74 195 SER A N 1
ATOM 557 C CA . SER A 1 71 ? 6.421 -16.480 11.606 1.00 58.61 195 SER A CA 1
ATOM 558 C C . SER A 1 71 ? 5.346 -15.865 12.514 1.00 57.82 195 SER A C 1
ATOM 559 O O . SER A 1 71 ? 4.170 -16.247 12.369 1.00 59.14 195 SER A O 1
ATOM 562 N N . GLY A 1 72 ? 5.736 -14.957 13.415 1.00 55.95 196 GLY A N 1
ATOM 563 C CA . GLY A 1 72 ? 4.821 -14.235 14.321 1.00 55.05 196 GLY A CA 1
ATOM 564 C C . GLY A 1 72 ? 4.612 -14.966 15.639 1.00 55.82 196 GLY A C 1
ATOM 565 O O . GLY A 1 72 ? 3.698 -14.576 16.388 1.00 55.86 196 GLY A O 1
ATOM 566 N N . GLU A 1 73 ? 5.427 -15.987 15.923 1.00 56.51 197 GLU A N 1
ATOM 567 C CA . GLU A 1 73 ? 5.437 -16.710 17.222 1.00 57.39 197 GLU A CA 1
ATOM 568 C C . GLU A 1 73 ? 5.963 -15.776 18.320 1.00 55.29 197 GLU A C 1
ATOM 569 O O . GLU A 1 73 ? 5.544 -15.951 19.477 1.00 56.13 197 GLU A O 1
ATOM 575 N N . LEU A 1 74 ? 6.850 -14.837 17.966 1.00 52.85 198 LEU A N 1
ATOM 576 C CA . LEU A 1 74 ? 7.306 -13.717 18.835 1.00 51.13 198 LEU A CA 1
ATOM 577 C C . LEU A 1 74 ? 6.969 -12.389 18.156 1.00 48.93 198 LEU A C 1
ATOM 578 O O . LEU A 1 74 ? 6.933 -12.357 16.911 1.00 49.23 198 LEU A O 1
ATOM 583 N N . THR A 1 75 ? 6.766 -11.335 18.950 1.00 47.02 199 THR A N 1
ATOM 584 C CA . THR A 1 75 ? 6.682 -9.927 18.478 1.00 45.05 199 THR A CA 1
ATOM 585 C C . THR A 1 75 ? 8.070 -9.291 18.587 1.00 43.21 199 THR A C 1
ATOM 586 O O . THR A 1 75 ? 8.950 -9.903 19.222 1.00 43.71 199 THR A O 1
ATOM 590 N N . ALA A 1 76 ? 8.239 -8.104 18.000 1.00 41.68 200 ALA A N 1
ATOM 591 C CA . ALA A 1 76 ? 9.468 -7.279 18.064 1.00 40.34 200 ALA A CA 1
ATOM 592 C C . ALA A 1 76 ? 9.817 -6.983 19.528 1.00 40.14 200 ALA A C 1
ATOM 593 O O . ALA A 1 76 ? 11.011 -7.002 19.851 1.00 40.53 200 ALA A O 1
ATOM 595 N N . GLY A 1 77 ? 8.808 -6.720 20.365 1.00 40.45 201 GLY A N 1
ATOM 596 C CA . GLY A 1 77 ? 8.950 -6.421 21.805 1.00 40.49 201 GLY A CA 1
ATOM 597 C C . GLY A 1 77 ? 9.595 -7.566 22.569 1.00 41.43 201 GLY A C 1
ATOM 598 O O . GLY A 1 77 ? 10.499 -7.294 23.386 1.00 40.96 201 GLY A O 1
ATOM 599 N N . HIS A 1 78 ? 9.153 -8.801 22.317 1.00 42.46 202 HIS A N 1
ATOM 600 C CA . HIS A 1 78 ? 9.715 -10.043 22.914 1.00 43.57 202 HIS A CA 1
ATOM 601 C C . HIS A 1 78 ? 11.185 -10.189 22.495 1.00 43.29 202 HIS A C 1
ATOM 602 O O . HIS A 1 78 ? 12.046 -10.347 23.384 1.00 43.69 202 HIS A O 1
ATOM 609 N N . ALA A 1 79 ? 11.452 -10.125 21.188 1.00 42.93 203 ALA A N 1
ATOM 610 C CA . ALA A 1 79 ? 12.783 -10.338 20.566 1.00 42.87 203 ALA A CA 1
ATOM 611 C C . ALA A 1 79 ? 13.805 -9.343 21.133 1.00 41.98 203 ALA A C 1
ATOM 612 O O . ALA A 1 79 ? 14.902 -9.787 21.532 1.00 42.38 203 ALA A O 1
ATOM 614 N N . ARG A 1 80 ? 13.460 -8.051 21.154 1.00 40.77 204 ARG A N 1
ATOM 615 C CA . ARG A 1 80 ? 14.330 -6.952 21.659 1.00 39.84 204 ARG A CA 1
ATOM 616 C C . ARG A 1 80 ? 14.657 -7.192 23.140 1.00 40.89 204 ARG A C 1
ATOM 617 O O . ARG A 1 80 ? 15.826 -6.995 23.528 1.00 40.97 204 ARG A O 1
ATOM 625 N N . ALA A 1 81 ? 13.668 -7.625 23.926 1.00 41.70 205 ALA A N 1
ATOM 626 C CA . ALA A 1 81 ? 13.768 -7.832 25.392 1.00 43.02 205 ALA A CA 1
ATOM 627 C C . ALA A 1 81 ? 14.822 -8.897 25.727 1.00 44.22 205 ALA A C 1
ATOM 628 O O . ALA A 1 81 ? 15.355 -8.846 26.854 1.00 45.10 205 ALA A O 1
ATOM 630 N N . ILE A 1 82 ? 15.115 -9.817 24.798 1.00 45.00 206 ILE A N 1
ATOM 631 C CA . ILE A 1 82 ? 16.056 -10.962 25.008 1.00 46.74 206 ILE A CA 1
ATOM 632 C C . ILE A 1 82 ? 17.307 -10.804 24.128 1.00 46.93 206 ILE A C 1
ATOM 633 O O . ILE A 1 82 ? 18.127 -11.742 24.121 1.00 48.16 206 ILE A O 1
ATOM 638 N N . ALA A 1 83 ? 17.465 -9.665 23.442 1.00 46.36 207 ALA A N 1
ATOM 639 C CA . ALA A 1 83 ? 18.511 -9.424 22.414 1.00 46.66 207 ALA A CA 1
ATOM 640 C C . ALA A 1 83 ? 19.911 -9.410 23.043 1.00 47.78 207 ALA A C 1
ATOM 641 O O . ALA A 1 83 ? 20.852 -9.882 22.373 1.00 49.13 207 ALA A O 1
ATOM 643 N N . ALA A 1 84 ? 20.044 -8.881 24.265 1.00 48.61 208 ALA A N 1
ATOM 644 C CA . ALA A 1 84 ? 21.326 -8.731 24.999 1.00 49.60 208 ALA A CA 1
ATOM 645 C C . ALA A 1 84 ? 21.457 -9.814 26.077 1.00 51.59 208 ALA A C 1
ATOM 646 O O . ALA A 1 84 ? 22.197 -9.578 27.050 1.00 52.79 208 ALA A O 1
ATOM 648 N N . ALA A 1 85 ? 20.773 -10.951 25.908 1.00 52.85 209 ALA A N 1
ATOM 649 C CA . ALA A 1 85 ? 20.766 -12.093 26.8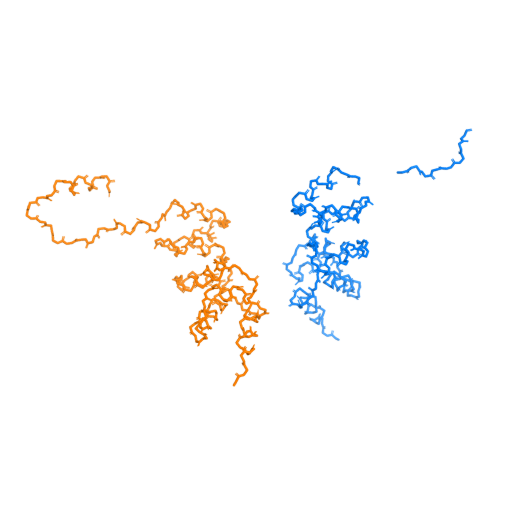53 1.00 54.56 209 ALA A CA 1
ATOM 650 C C . ALA A 1 85 ? 21.810 -13.126 26.413 1.00 56.29 209 ALA A C 1
ATOM 651 O O . ALA A 1 85 ? 22.172 -13.127 25.222 1.00 56.14 209 ALA A O 1
ATOM 653 N N . ALA A 1 86 ? 22.266 -13.962 27.351 1.00 58.37 210 ALA A N 1
ATOM 654 C CA . ALA A 1 86 ? 23.297 -15.009 27.149 1.00 60.13 210 ALA A CA 1
ATOM 655 C C . ALA A 1 86 ? 22.807 -16.048 26.133 1.00 61.00 210 ALA A C 1
ATOM 656 O O . ALA A 1 86 ? 23.576 -16.355 25.201 1.00 61.87 210 ALA A O 1
ATOM 658 N N . ASP A 1 87 ? 21.579 -16.558 26.303 1.00 60.96 211 ASP A N 1
ATOM 659 C CA . ASP A 1 87 ? 20.975 -17.613 25.440 1.00 61.88 211 ASP A CA 1
ATOM 660 C C . ASP A 1 87 ? 19.594 -17.152 24.973 1.00 60.34 211 ASP A C 1
ATOM 661 O O . ASP A 1 87 ? 18.576 -17.619 25.478 1.00 60.70 211 ASP A O 1
ATOM 666 N N . PRO A 1 88 ? 19.517 -16.225 23.988 1.00 58.44 212 PRO A N 1
ATOM 667 C CA . PRO A 1 88 ? 18.233 -15.757 23.458 1.00 56.80 212 PRO A CA 1
ATOM 668 C C . PRO A 1 88 ? 17.294 -16.867 22.955 1.00 57.63 212 PRO A C 1
ATOM 669 O O . PRO A 1 88 ? 16.095 -16.701 23.080 1.00 57.69 212 PRO A O 1
ATOM 673 N N . VAL A 1 89 ? 17.846 -17.951 22.398 1.00 58.51 213 VAL A N 1
ATOM 674 C CA . VAL A 1 89 ? 17.063 -19.086 21.819 1.00 59.54 213 VAL A CA 1
ATOM 675 C C . VAL A 1 89 ? 16.331 -19.818 22.952 1.00 60.46 213 VAL A C 1
ATOM 676 O O . VAL A 1 89 ? 15.154 -20.180 22.753 1.00 60.78 213 VAL A O 1
ATOM 680 N N . ALA A 1 90 ? 16.997 -20.031 24.091 1.00 61.06 214 ALA A N 1
ATOM 681 C CA . ALA A 1 90 ? 16.404 -20.644 25.304 1.00 62.30 214 ALA A CA 1
ATOM 682 C C . ALA A 1 90 ? 15.223 -19.785 25.774 1.00 60.77 214 ALA A C 1
ATOM 683 O O . ALA A 1 90 ? 14.120 -20.336 25.931 1.00 61.33 214 ALA A O 1
ATOM 685 N N . LEU A 1 91 ? 15.452 -18.480 25.958 1.00 58.95 215 LEU A N 1
ATOM 686 C CA . LEU A 1 91 ? 14.431 -17.491 26.404 1.00 57.86 215 LEU A CA 1
ATOM 687 C C . LEU A 1 91 ? 13.258 -17.475 25.417 1.00 57.66 215 LEU A C 1
ATOM 688 O O . LEU A 1 91 ? 12.106 -17.478 25.877 1.00 58.46 215 LEU A O 1
ATOM 693 N N . ALA A 1 92 ? 13.542 -17.462 24.113 1.00 57.51 216 ALA A N 1
ATOM 694 C CA . ALA A 1 92 ? 12.531 -17.512 23.031 1.00 57.80 216 ALA A CA 1
ATOM 695 C C . ALA A 1 92 ? 11.587 -18.699 23.260 1.00 60.21 216 ALA A C 1
ATOM 696 O O . ALA A 1 92 ? 10.361 -18.493 23.182 1.00 60.40 216 ALA A O 1
ATOM 698 N N . LYS A 1 93 ? 12.137 -19.887 23.541 1.00 62.66 217 LYS A N 1
ATOM 699 C CA . LYS A 1 93 ? 11.355 -21.135 23.769 1.00 65.62 217 LYS A CA 1
ATOM 700 C C . LYS A 1 93 ? 10.464 -20.971 25.009 1.00 65.76 217 LYS A C 1
ATOM 701 O O . LYS A 1 93 ? 9.292 -21.386 24.946 1.00 66.86 217 LYS A O 1
ATOM 707 N N . GLN A 1 94 ? 11.002 -20.388 26.086 1.00 64.67 218 GLN A N 1
ATOM 708 C CA . GLN A 1 94 ? 10.279 -20.145 27.364 1.00 65.04 218 GLN A CA 1
ATOM 709 C C . GLN A 1 94 ? 9.113 -19.178 27.130 1.00 63.31 218 GLN A C 1
ATOM 710 O O . GLN A 1 94 ? 8.035 -19.418 27.705 1.00 64.72 218 GLN A O 1
ATOM 716 N N . ILE A 1 95 ? 9.329 -18.129 26.331 1.00 60.84 219 ILE A N 1
ATOM 717 C CA . ILE A 1 95 ? 8.311 -17.084 26.002 1.00 59.46 219 ILE A CA 1
ATOM 718 C C . ILE A 1 95 ? 7.127 -17.744 25.285 1.00 60.34 219 ILE A C 1
ATOM 719 O O . ILE A 1 95 ? 5.971 -17.443 25.651 1.00 60.82 219 ILE A O 1
ATOM 724 N N . ILE A 1 96 ? 7.410 -18.608 24.307 1.00 60.71 220 ILE A N 1
ATOM 725 C CA . ILE A 1 96 ? 6.386 -19.279 23.452 1.00 61.93 220 ILE A CA 1
ATOM 726 C C . ILE A 1 96 ? 5.667 -20.353 24.279 1.00 64.17 220 ILE A C 1
ATOM 727 O O . ILE A 1 96 ? 4.432 -20.435 24.177 1.00 65.28 220 ILE A O 1
ATOM 732 N N . GLU A 1 97 ? 6.414 -21.142 25.061 1.00 65.32 221 GLU A N 1
ATOM 733 C CA . GLU A 1 97 ? 5.876 -22.214 25.944 1.00 67.94 221 GLU A CA 1
ATOM 734 C C . GLU A 1 97 ? 4.931 -21.606 26.990 1.00 67.55 221 GLU A C 1
ATOM 735 O O . GLU A 1 97 ? 3.824 -22.149 27.169 1.00 69.37 221 GLU A O 1
ATOM 737 N N . GLY A 1 98 ? 5.357 -20.523 27.649 1.00 65.16 222 GLY A N 1
ATOM 738 C CA . GLY A 1 98 ? 4.646 -19.913 28.792 1.00 64.95 222 GLY A CA 1
ATOM 739 C C . GLY A 1 98 ? 3.597 -18.896 28.371 1.00 63.31 222 GLY A C 1
ATOM 740 O O . GLY A 1 98 ? 2.785 -18.513 29.236 1.00 63.78 222 GLY A O 1
ATOM 741 N N . GLY A 1 99 ? 3.604 -18.466 27.104 1.00 61.38 223 GLY A N 1
ATOM 742 C CA . GLY A 1 99 ? 2.724 -17.396 26.596 1.00 59.87 223 GLY A CA 1
ATOM 743 C C . GLY A 1 99 ? 2.981 -16.076 27.307 1.00 57.98 223 GLY A C 1
ATOM 744 O O . GLY A 1 99 ? 2.005 -15.368 27.618 1.00 57.92 223 GLY A O 1
ATOM 745 N N . LEU A 1 100 ? 4.255 -15.751 27.548 1.00 56.43 224 LEU A N 1
ATOM 746 C CA . LEU A 1 100 ? 4.686 -14.560 28.328 1.00 54.64 224 LEU A CA 1
ATOM 747 C C . LEU A 1 100 ? 4.382 -13.282 27.541 1.00 52.25 224 LEU A C 1
ATOM 748 O O . LEU A 1 100 ? 4.671 -13.247 26.330 1.00 50.63 224 LEU A O 1
ATOM 753 N N . SER A 1 101 ? 3.828 -12.275 28.222 1.00 51.69 225 SER A N 1
ATOM 754 C CA . SER A 1 101 ? 3.745 -10.869 27.749 1.00 49.82 225 SER A CA 1
ATOM 755 C C . SER A 1 101 ? 5.165 -10.317 27.587 1.00 47.94 225 SER A C 1
ATOM 756 O O . SER A 1 101 ? 6.106 -10.954 28.104 1.00 47.73 225 SER A O 1
ATOM 759 N N . VAL A 1 102 ? 5.310 -9.171 26.914 1.00 46.28 226 VAL A N 1
ATOM 760 C CA 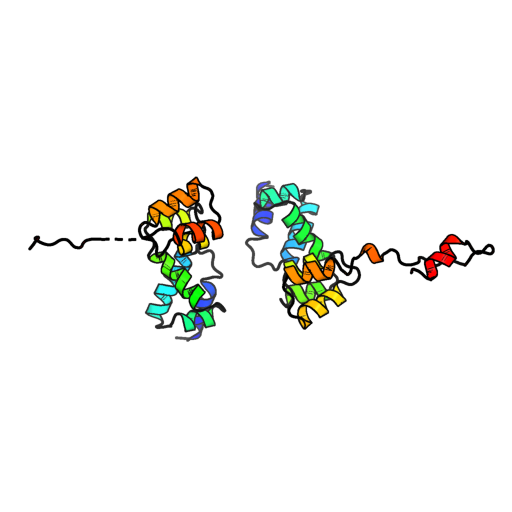. VAL A 1 102 ? 6.619 -8.469 26.752 1.00 44.84 226 VAL A CA 1
ATOM 761 C C . VAL A 1 102 ? 7.088 -7.986 28.132 1.00 45.00 226 VAL A C 1
ATOM 762 O O . VAL A 1 102 ? 8.303 -8.040 28.392 1.00 44.94 226 VAL A O 1
ATOM 766 N N . ARG A 1 103 ? 6.159 -7.556 28.989 1.00 45.71 227 ARG A N 1
ATOM 767 C CA . ARG A 1 103 ? 6.453 -7.110 30.379 1.00 46.27 227 ARG A CA 1
ATOM 768 C C . ARG A 1 103 ? 7.036 -8.286 31.174 1.00 47.13 227 ARG A C 1
ATOM 769 O O . ARG A 1 103 ? 8.078 -8.097 31.829 1.00 46.90 227 ARG A O 1
ATOM 777 N N . GLU A 1 104 ? 6.392 -9.454 31.113 1.00 48.66 228 GLU A N 1
ATOM 778 C CA . GLU A 1 104 ? 6.849 -10.698 31.793 1.00 50.30 228 GLU A CA 1
ATOM 779 C C . GLU A 1 104 ? 8.206 -11.114 31.211 1.00 49.75 228 GLU A C 1
ATOM 780 O O . GLU A 1 104 ? 9.069 -11.556 31.989 1.00 50.75 228 GLU A O 1
ATOM 786 N N . THR A 1 105 ? 8.388 -10.963 29.898 1.00 48.79 229 THR A N 1
ATOM 787 C CA . THR A 1 105 ? 9.643 -11.299 29.172 1.00 48.61 229 THR A CA 1
ATOM 788 C C . THR A 1 105 ? 10.787 -10.405 29.672 1.00 47.98 229 THR A C 1
ATOM 789 O O . THR A 1 105 ? 11.894 -10.933 29.882 1.00 48.65 229 THR A O 1
ATOM 793 N N . GLU A 1 106 ? 10.528 -9.107 29.854 1.00 47.66 230 GLU A N 1
ATOM 794 C CA . GLU A 1 106 ? 11.502 -8.126 30.408 1.00 47.63 230 GLU A CA 1
ATOM 795 C C . GLU A 1 106 ? 11.941 -8.574 31.810 1.00 49.43 230 GLU A C 1
ATOM 796 O O . GLU A 1 106 ? 13.144 -8.455 32.114 1.00 48.74 230 GLU A O 1
ATOM 802 N N . ALA A 1 107 ? 11.002 -9.074 32.621 1.00 51.60 231 ALA A N 1
ATOM 803 C CA . ALA A 1 107 ? 11.241 -9.583 33.992 1.00 53.84 231 ALA A CA 1
ATOM 804 C C . ALA A 1 107 ? 12.153 -10.813 33.929 1.00 55.52 231 ALA A C 1
ATOM 805 O O . ALA A 1 107 ? 13.093 -10.888 34.741 1.00 56.43 231 ALA A O 1
ATOM 807 N N . LEU A 1 108 ? 11.888 -11.729 32.993 1.00 56.60 232 LEU A N 1
ATOM 808 C CA . LEU A 1 108 ? 12.693 -12.962 32.779 1.00 58.63 232 LEU A CA 1
ATOM 809 C C . LEU A 1 108 ? 14.143 -12.571 32.473 1.00 58.56 232 LEU A C 1
ATOM 810 O O . LEU A 1 108 ? 15.052 -13.181 33.072 1.00 59.80 232 LEU A O 1
ATOM 815 N N . ALA A 1 109 ? 14.334 -11.577 31.596 1.00 57.92 233 ALA A N 1
ATOM 816 C CA . ALA A 1 109 ? 15.645 -11.105 31.085 1.00 57.68 233 ALA A CA 1
ATOM 817 C C . ALA A 1 109 ? 16.489 -10.527 32.229 1.00 58.87 233 ALA A C 1
ATOM 818 O O . ALA A 1 109 ? 17.682 -10.880 32.306 1.00 59.70 233 ALA A O 1
ATOM 820 N N . ARG A 1 110 ? 15.892 -9.672 33.068 1.00 60.09 234 ARG A N 1
ATOM 821 C CA . ARG A 1 110 ? 16.515 -9.109 34.298 1.00 61.82 234 ARG A CA 1
ATOM 822 C C . ARG A 1 110 ? 17.149 -10.232 35.127 1.00 64.56 234 ARG A C 1
ATOM 823 O O . ARG A 1 110 ? 18.318 -10.086 35.516 1.00 64.30 234 ARG A O 1
ATOM 831 N N . LYS A 1 111 ? 16.381 -11.294 35.398 1.00 67.80 235 LYS A N 1
ATOM 832 C CA . LYS A 1 111 ? 16.731 -12.386 36.347 1.00 71.61 235 LYS A CA 1
ATOM 833 C C . LYS A 1 111 ? 17.317 -13.573 35.574 1.00 74.02 235 LYS A C 1
ATOM 834 O O . LYS A 1 111 ? 16.929 -14.720 35.872 1.00 76.45 235 LYS A O 1
ATOM 836 N N . ALA A 1 112 ? 18.217 -13.304 34.623 1.00 75.24 236 ALA A N 1
ATOM 837 C CA . ALA A 1 112 ? 18.990 -14.332 33.889 1.00 78.03 236 ALA A CA 1
ATOM 838 C C . ALA A 1 112 ? 20.232 -13.707 33.255 1.00 79.23 236 ALA A C 1
ATOM 839 O O . ALA A 1 112 ? 20.290 -12.492 33.072 1.00 78.48 236 ALA A O 1
ATOM 841 N N . PRO A 1 113 ? 21.271 -14.509 32.917 1.00 82.49 237 PRO A N 1
ATOM 842 C CA . PRO A 1 113 ? 22.521 -13.973 32.369 1.00 82.67 237 PRO A CA 1
ATOM 843 C C . PRO A 1 113 ? 22.335 -13.245 31.026 1.00 80.62 237 PRO A C 1
ATOM 844 O O . PRO A 1 113 ? 23.146 -12.375 30.741 1.00 79.52 237 PRO A O 1
ATOM 848 N N . LYS A 1 119 ? 32.325 -16.465 31.770 1.00 85.00 243 LYS A N 1
ATOM 849 C CA . LYS A 1 119 ? 32.839 -17.850 31.584 1.00 87.52 243 LYS A CA 1
ATOM 850 C C . LYS A 1 119 ? 34.369 -17.843 31.691 1.00 89.41 243 LYS A C 1
ATOM 851 O O . LYS A 1 119 ? 34.987 -16.857 31.233 1.00 88.99 243 LYS A O 1
ATOM 853 N N . SER A 1 120 ? 34.948 -18.895 32.280 1.00 91.32 244 SER A N 1
ATOM 854 C CA . SER A 1 120 ? 36.416 -19.097 32.399 1.00 93.10 244 SER A CA 1
ATOM 855 C C . SER A 1 120 ? 37.022 -19.217 30.996 1.00 92.89 244 SER A C 1
ATOM 856 O O . SER A 1 120 ? 36.496 -20.011 30.197 1.00 93.16 244 SER A O 1
ATOM 859 N N . LYS A 1 121 ? 38.076 -18.443 30.712 1.00 92.20 245 LYS A N 1
ATOM 860 C CA . LYS A 1 121 ? 38.797 -18.434 29.408 1.00 91.81 245 LYS A CA 1
ATOM 861 C C . LYS A 1 121 ? 39.836 -19.567 29.385 1.00 94.56 245 LYS A C 1
ATOM 862 O O . LYS A 1 121 ? 40.479 -19.755 28.333 1.00 94.47 245 LYS A O 1
ATOM 868 N N . GLY A 1 122 ? 39.995 -20.288 30.500 1.00 96.15 246 GLY A N 1
ATOM 869 C CA . GLY A 1 122 ? 40.896 -21.450 30.609 1.00 99.43 246 GLY A CA 1
ATOM 870 C C . GLY A 1 122 ? 42.349 -21.021 30.659 1.00 101.10 246 GLY A C 1
ATOM 871 O O . GLY A 1 122 ? 42.608 -19.859 31.024 1.00 99.60 246 GLY A O 1
ATOM 872 N N . GLY A 1 123 ? 43.260 -21.927 30.291 1.00 104.15 247 GLY A N 1
ATOM 873 C CA . GLY A 1 123 ? 44.720 -21.745 30.399 1.00 106.74 247 GLY A CA 1
ATOM 874 C C . GLY A 1 123 ? 45.324 -22.752 31.359 1.00 110.29 247 GLY A C 1
ATOM 875 O O . GLY A 1 123 ? 44.641 -23.107 32.341 1.00 110.28 247 GLY A O 1
ATOM 876 N N . ARG A 1 124 ? 46.551 -23.206 31.087 1.00 113.46 248 ARG A N 1
ATOM 877 C CA . ARG A 1 124 ? 47.298 -24.137 31.972 1.00 117.33 248 ARG A CA 1
ATOM 878 C C . ARG A 1 124 ? 47.215 -23.600 33.399 1.00 117.21 248 ARG A C 1
ATOM 879 O O . ARG A 1 124 ? 47.376 -22.401 33.615 1.00 115.15 248 ARG A O 1
ATOM 887 N N . PRO A 1 125 ? 46.910 -24.447 34.409 1.00 119.35 249 PRO A N 1
ATOM 888 C CA . PRO A 1 125 ? 46.936 -24.010 35.804 1.00 119.64 249 PRO A CA 1
ATOM 889 C C . PRO A 1 125 ? 48.368 -23.767 36.277 1.00 122.98 249 PRO A C 1
ATOM 890 O O . PRO A 1 125 ? 49.244 -24.591 36.022 1.00 126.70 249 PRO A O 1
ATOM 894 N N . PRO A 1 126 ? 48.659 -22.632 36.957 1.00 122.07 250 PRO A N 1
ATOM 895 C CA . PRO A 1 126 ? 49.980 -22.406 37.547 1.00 125.18 250 PRO A CA 1
ATOM 896 C C . PRO A 1 126 ? 50.270 -23.375 38.703 1.00 128.34 250 PRO A C 1
ATOM 897 O O . PRO A 1 126 ? 51.227 -24.145 38.665 1.00 132.07 250 PRO A O 1
ATOM 901 N N . MET B 1 1 ? -22.000 -14.078 -10.139 1.00 78.48 125 MET B N 1
ATOM 902 C CA . MET B 1 1 ? -20.926 -13.246 -9.518 1.00 76.49 125 MET B CA 1
ATOM 903 C C . MET B 1 1 ? -20.307 -14.017 -8.345 1.00 75.07 125 MET B C 1
ATOM 904 O O . MET B 1 1 ? -21.069 -14.503 -7.487 1.00 75.41 125 MET B O 1
ATOM 909 N N . LEU B 1 2 ? -18.974 -14.108 -8.308 1.00 73.75 126 LEU B N 1
ATOM 910 C CA . LEU B 1 2 ? -18.209 -14.881 -7.290 1.00 72.52 126 LEU B CA 1
ATOM 911 C C . LEU B 1 2 ? -18.410 -14.239 -5.912 1.00 69.78 126 LEU B C 1
ATOM 912 O O . LEU B 1 2 ? -18.318 -13.003 -5.823 1.00 68.25 126 LEU B O 1
ATOM 917 N N . ALA B 1 3 ? -18.652 -15.056 -4.881 1.00 69.08 127 ALA B N 1
ATOM 918 C CA . ALA B 1 3 ? -18.888 -14.622 -3.481 1.00 66.65 127 ALA B CA 1
ATOM 919 C C . ALA B 1 3 ? -17.593 -14.079 -2.857 1.00 64.35 127 ALA B C 1
ATOM 920 O O . ALA B 1 3 ? -17.696 -13.265 -1.915 1.00 62.78 127 ALA B O 1
ATOM 922 N N . VAL B 1 4 ? -16.428 -14.509 -3.362 1.00 63.63 128 VAL B N 1
ATOM 923 C CA . VAL B 1 4 ? -15.076 -14.167 -2.816 1.00 61.63 128 VAL B CA 1
ATOM 924 C C . VAL B 1 4 ? -14.815 -12.660 -2.956 1.00 59.23 128 VAL B C 1
ATOM 925 O O . VAL B 1 4 ? -13.968 -12.140 -2.198 1.00 58.34 128 VAL B O 1
ATOM 929 N N . LEU B 1 5 ? -15.505 -11.992 -3.885 1.00 58.26 129 LEU B N 1
ATOM 930 C CA . LEU B 1 5 ? -15.370 -10.534 -4.157 1.00 56.64 129 LEU B CA 1
ATOM 931 C C . LEU B 1 5 ? -15.657 -9.738 -2.878 1.00 54.56 129 LEU B C 1
ATOM 932 O O . LEU B 1 5 ? -14.831 -8.869 -2.544 1.00 52.78 129 LEU B O 1
ATOM 937 N N . GLU B 1 6 ? -16.770 -10.030 -2.194 1.00 54.39 130 GLU B N 1
ATOM 938 C CA . GLU B 1 6 ? -17.184 -9.344 -0.936 1.00 53.32 130 GLU B CA 1
ATOM 939 C C . GLU B 1 6 ? -16.075 -9.480 0.112 1.00 52.20 130 GLU B C 1
ATOM 940 O O . GLU B 1 6 ? -15.751 -8.469 0.760 1.00 51.03 130 GLU B O 1
ATOM 946 N N . ILE B 1 7 ? -15.534 -10.691 0.273 1.00 52.78 131 ILE B N 1
ATOM 947 C CA . ILE B 1 7 ? -14.542 -11.039 1.334 1.00 52.32 131 ILE B CA 1
ATOM 948 C C . ILE B 1 7 ? -13.272 -10.205 1.128 1.00 51.13 131 ILE B C 1
ATOM 949 O O . ILE B 1 7 ? -12.811 -9.589 2.107 1.00 49.76 131 ILE B O 1
ATOM 954 N N . GLY B 1 8 ? -12.739 -10.189 -0.096 1.00 51.40 132 GLY B N 1
ATOM 955 C CA . GLY B 1 8 ? -11.527 -9.430 -0.461 1.00 50.88 132 GLY B CA 1
ATOM 956 C C . GLY B 1 8 ? -11.681 -7.943 -0.184 1.00 49.62 132 GLY B C 1
ATOM 957 O O . GLY B 1 8 ? -10.722 -7.337 0.330 1.00 49.04 132 GLY B O 1
ATOM 958 N N . ILE B 1 9 ? -12.846 -7.376 -0.512 1.00 49.44 133 ILE B N 1
ATOM 959 C CA . ILE B 1 9 ? -13.173 -5.930 -0.317 1.00 48.59 133 ILE B CA 1
ATOM 960 C C . ILE B 1 9 ? -13.164 -5.619 1.184 1.00 47.69 133 ILE B C 1
ATOM 961 O O . ILE B 1 9 ? -12.554 -4.602 1.567 1.00 47.28 133 ILE B O 1
ATOM 966 N N . ILE B 1 10 ? -13.819 -6.461 1.990 1.00 47.79 134 ILE B N 1
ATOM 967 C CA . ILE B 1 10 ? -13.903 -6.314 3.475 1.00 47.35 134 ILE B CA 1
ATOM 968 C C . ILE B 1 10 ? -12.488 -6.415 4.059 1.00 47.05 134 ILE B C 1
ATOM 969 O O . ILE B 1 10 ? -12.117 -5.542 4.867 1.00 46.00 134 ILE B O 1
ATOM 974 N N . GLU B 1 11 ? -11.731 -7.433 3.644 1.00 48.43 135 GLU B N 1
ATOM 975 C CA . GLU B 1 11 ? -10.339 -7.697 4.097 1.00 48.65 135 GLU B CA 1
ATOM 976 C C . GLU B 1 11 ? -9.466 -6.453 3.888 1.00 48.30 135 GLU B C 1
ATOM 977 O O . GLU B 1 11 ? -8.659 -6.151 4.782 1.00 47.68 135 GLU B O 1
ATOM 983 N N . ASN B 1 12 ? -9.621 -5.760 2.757 1.00 49.03 136 ASN B N 1
ATOM 984 C CA . ASN B 1 12 ? -8.662 -4.718 2.295 1.00 49.74 136 ASN B CA 1
ATOM 985 C C . ASN B 1 12 ? -9.030 -3.334 2.849 1.00 49.13 136 ASN B C 1
ATOM 986 O O . ASN B 1 12 ? -8.248 -2.395 2.615 1.00 49.06 136 ASN B O 1
ATOM 991 N N . VAL B 1 13 ? -10.143 -3.201 3.573 1.00 49.26 137 VAL B N 1
ATOM 992 C CA . VAL B 1 13 ? -10.541 -1.915 4.223 1.00 49.51 137 VAL B CA 1
ATOM 993 C C . VAL B 1 13 ? -9.389 -1.447 5.122 1.00 50.21 137 VAL B C 1
ATOM 994 O O . VAL B 1 13 ? -8.976 -0.279 4.985 1.00 50.29 137 VAL B O 1
ATOM 998 N N . GLN B 1 14 ? -8.884 -2.334 5.988 1.00 51.51 138 GLN B N 1
ATOM 999 C CA . GLN B 1 14 ? -7.836 -2.025 7.002 1.00 52.59 138 GLN B CA 1
ATOM 1000 C C . GLN B 1 14 ? -6.448 -1.969 6.343 1.00 54.04 138 GLN B C 1
ATOM 1001 O O . GLN B 1 14 ? -5.565 -1.305 6.918 1.00 54.41 138 GLN B O 1
ATOM 1007 N N . ARG B 1 15 ? -6.262 -2.634 5.196 1.00 56.05 139 ARG B N 1
ATOM 1008 C CA . ARG B 1 15 ? -4.960 -2.731 4.476 1.00 57.64 139 ARG B CA 1
ATOM 1009 C C . ARG B 1 15 ? -4.755 -1.499 3.583 1.00 57.77 139 ARG B C 1
ATOM 1010 O O . ARG B 1 15 ? -3.593 -1.200 3.265 1.00 59.31 139 ARG B O 1
ATOM 1018 N N . ALA B 1 16 ? -5.832 -0.806 3.204 1.00 58.06 140 ALA B N 1
ATOM 1019 C CA . ALA B 1 16 ? -5.799 0.440 2.398 1.00 58.01 140 ALA B CA 1
ATOM 1020 C C . ALA B 1 16 ? -5.300 1.604 3.265 1.00 57.69 140 ALA B C 1
ATOM 1021 O O . ALA B 1 16 ? -5.127 1.407 4.484 1.00 57.19 140 ALA B O 1
ATOM 1023 N N . ASP B 1 17 ? -5.080 2.771 2.650 1.00 57.97 141 ASP B N 1
ATOM 1024 C CA . ASP B 1 17 ? -4.567 3.998 3.317 1.00 58.16 141 ASP B CA 1
ATOM 1025 C C . ASP B 1 17 ? -5.757 4.861 3.763 1.00 56.64 141 ASP B C 1
ATOM 1026 O O . ASP B 1 17 ? -5.871 6.015 3.293 1.00 57.96 141 ASP B O 1
ATOM 1031 N N . LEU B 1 18 ? -6.619 4.319 4.628 1.00 53.60 142 LEU B N 1
ATOM 1032 C CA . LEU B 1 18 ? -7.860 4.991 5.097 1.00 51.35 142 LEU B CA 1
ATOM 1033 C C . LEU B 1 18 ? -7.672 5.443 6.545 1.00 49.60 142 LEU B C 1
ATOM 1034 O O . LEU B 1 18 ? -7.157 4.644 7.348 1.00 49.08 142 LEU B O 1
ATOM 1039 N N . ASN B 1 19 ? -8.092 6.671 6.861 1.00 47.80 143 ASN B N 1
ATOM 1040 C CA . ASN B 1 19 ? -8.199 7.168 8.256 1.00 46.24 143 ASN B CA 1
ATOM 1041 C C . ASN B 1 19 ? -9.355 6.411 8.925 1.00 45.39 143 ASN B C 1
ATOM 1042 O O . ASN B 1 19 ? -10.130 5.755 8.210 1.00 45.14 143 ASN B O 1
ATOM 1047 N N . VAL B 1 20 ? -9.453 6.483 10.252 1.00 44.78 144 VAL B N 1
ATOM 1048 C CA . VAL B 1 20 ? -10.383 5.646 11.068 1.00 44.20 144 VAL B CA 1
ATOM 1049 C C . VAL B 1 20 ? -11.835 5.870 10.615 1.00 43.27 144 VAL B C 1
ATOM 1050 O O . VAL B 1 20 ? -12.600 4.888 10.621 1.00 43.29 144 VAL B O 1
ATOM 1054 N N . LEU B 1 21 ? -12.206 7.101 10.243 1.00 42.63 145 LEU B N 1
ATOM 1055 C CA . LEU B 1 21 ? -13.600 7.461 9.856 1.00 42.32 145 LEU B CA 1
ATOM 1056 C C . LEU B 1 21 ? -13.925 6.911 8.460 1.00 42.20 145 LEU B C 1
ATOM 1057 O O . LEU B 1 21 ? -15.096 6.542 8.234 1.00 41.67 145 LEU B O 1
ATOM 1062 N N . GLU B 1 22 ? -12.941 6.870 7.559 1.00 42.41 146 GLU B N 1
ATOM 1063 C CA . GLU B 1 22 ? -13.090 6.287 6.199 1.00 43.50 146 GLU B CA 1
ATOM 1064 C C . GLU B 1 22 ? -13.293 4.771 6.328 1.00 44.02 146 GLU B C 1
ATOM 1065 O O . GLU B 1 22 ? -14.116 4.220 5.568 1.00 43.60 146 GLU B O 1
ATOM 1071 N N . GLU B 1 23 ? -12.583 4.132 7.264 1.00 44.60 147 GLU B N 1
ATOM 1072 C CA . GLU B 1 23 ? -12.721 2.683 7.576 1.00 45.64 147 GLU B CA 1
ATOM 1073 C C . GLU B 1 23 ? -14.122 2.414 8.134 1.00 45.67 147 GLU B C 1
ATOM 1074 O O . GLU B 1 23 ? -14.734 1.405 7.730 1.00 46.08 147 GLU B O 1
ATOM 1080 N N . ALA B 1 24 ? -14.599 3.283 9.029 1.00 45.20 148 ALA B N 1
ATOM 1081 C CA . ALA B 1 24 ? -15.932 3.201 9.673 1.00 44.67 148 ALA B CA 1
ATOM 1082 C C . ALA B 1 24 ? -17.031 3.193 8.604 1.00 44.96 148 ALA B C 1
ATOM 1083 O O . ALA B 1 24 ? -17.826 2.230 8.580 1.00 45.65 148 ALA B O 1
ATOM 1085 N N . LEU B 1 25 ? -17.075 4.226 7.756 1.00 44.42 149 LEU B N 1
ATOM 1086 C CA . LEU B 1 25 ? -18.109 4.393 6.699 1.00 44.28 149 LEU B CA 1
ATOM 1087 C C . LEU B 1 25 ? -18.054 3.201 5.736 1.00 44.68 149 LEU B C 1
ATOM 1088 O O . LEU B 1 25 ? -19.127 2.745 5.307 1.00 45.61 149 LEU B O 1
ATOM 1093 N N . SER B 1 26 ? -16.854 2.716 5.409 1.00 44.73 150 SER B N 1
ATOM 1094 C CA . SER B 1 26 ? -16.647 1.530 4.537 1.00 44.93 150 SER B CA 1
ATOM 1095 C C . SER B 1 26 ? -17.386 0.331 5.143 1.00 45.02 150 SER B C 1
ATOM 1096 O O . SER B 1 26 ? -18.260 -0.221 4.453 1.00 45.24 150 SER B O 1
ATOM 1099 N N . TYR B 1 27 ? -17.076 -0.023 6.395 1.00 44.70 151 TYR B N 1
ATOM 1100 C CA . TYR B 1 27 ? -17.676 -1.177 7.118 1.00 45.33 151 TYR B CA 1
ATOM 1101 C C . TYR B 1 27 ? -19.203 -1.038 7.160 1.00 45.61 151 TYR B C 1
ATOM 1102 O O . TYR B 1 27 ? -19.891 -2.026 6.835 1.00 46.05 151 TYR B O 1
ATOM 1111 N N . LYS B 1 28 ? -19.706 0.141 7.542 1.00 45.44 152 LYS B N 1
ATOM 1112 C CA . LYS B 1 28 ? -21.161 0.448 7.630 1.00 45.98 152 LYS B CA 1
ATOM 1113 C C . LYS B 1 28 ? -21.828 0.142 6.283 1.00 46.50 152 LYS B C 1
ATOM 1114 O O . LYS B 1 28 ? -22.801 -0.645 6.258 1.00 47.10 152 LYS B O 1
ATOM 1120 N N . VAL B 1 29 ? -21.312 0.748 5.212 1.00 45.88 153 VAL B N 1
ATOM 1121 C CA . VAL B 1 29 ? -21.830 0.620 3.818 1.00 46.49 153 VAL B CA 1
ATOM 1122 C C . VAL B 1 29 ? -21.805 -0.857 3.399 1.00 46.50 153 VAL B C 1
ATOM 1123 O O . VAL B 1 29 ? -22.773 -1.291 2.754 1.00 47.40 153 VAL B O 1
ATOM 1127 N N . LEU B 1 30 ? -20.749 -1.596 3.753 1.00 45.59 154 LEU B N 1
ATOM 1128 C CA . LEU B 1 30 ? -20.547 -3.016 3.348 1.00 45.84 154 LEU B CA 1
ATOM 1129 C C . LEU B 1 30 ? -21.485 -3.932 4.150 1.00 45.80 154 LEU B C 1
ATOM 1130 O O . LEU B 1 30 ? -22.067 -4.851 3.539 1.00 46.62 154 LEU B O 1
ATOM 1135 N N . MET B 1 31 ? -21.625 -3.696 5.458 1.00 45.06 155 MET B N 1
ATOM 1136 C CA . MET B 1 31 ? -22.581 -4.421 6.342 1.00 45.44 155 MET B CA 1
ATOM 1137 C C . MET B 1 31 ? -23.992 -4.319 5.754 1.00 46.12 155 MET B C 1
ATOM 1138 O O . MET B 1 31 ? -24.649 -5.371 5.610 1.00 46.36 155 MET B O 1
ATOM 1143 N N . GLU B 1 32 ? -24.422 -3.095 5.432 1.00 46.42 156 GLU B N 1
ATOM 1144 C CA . GLU B 1 32 ? -25.734 -2.791 4.803 1.00 47.81 156 GLU B CA 1
ATOM 1145 C C . GLU B 1 32 ? -25.893 -3.615 3.520 1.00 49.13 156 GLU B C 1
ATOM 1146 O O . GLU B 1 32 ? -26.753 -4.518 3.494 1.00 50.59 156 GLU B O 1
ATOM 1152 N N . LYS B 1 33 ? -25.071 -3.322 2.509 1.00 49.36 157 LYS B N 1
ATOM 1153 C CA . LYS B 1 33 ? -25.267 -3.769 1.104 1.00 50.69 157 LYS B CA 1
ATOM 1154 C C . LYS B 1 33 ? -25.088 -5.289 0.997 1.00 51.48 157 LYS B C 1
ATOM 1155 O O . LYS B 1 33 ? -25.856 -5.904 0.238 1.00 53.00 157 LYS B O 1
ATOM 1161 N N . PHE B 1 34 ? -24.121 -5.876 1.710 1.00 51.21 158 PHE B N 1
ATOM 1162 C CA . PHE B 1 34 ? -23.856 -7.341 1.694 1.00 51.99 158 PHE B CA 1
ATOM 1163 C C . PHE B 1 34 ? -24.622 -8.030 2.828 1.00 52.04 158 PHE B C 1
ATOM 1164 O O . PHE B 1 34 ? -24.522 -9.271 2.939 1.00 52.27 158 PHE B O 1
ATOM 1172 N N . GLU B 1 35 ? -25.352 -7.252 3.635 1.00 51.85 159 GLU B N 1
ATOM 1173 C CA . GLU B 1 35 ? -26.261 -7.755 4.700 1.00 52.32 159 GLU B CA 1
ATOM 1174 C C . GLU B 1 35 ? -25.462 -8.663 5.641 1.00 51.69 159 GLU B C 1
ATOM 1175 O O . GLU B 1 35 ? -25.860 -9.828 5.824 1.00 52.67 159 GLU B O 1
ATOM 1181 N N . ARG B 1 36 ? -24.365 -8.140 6.192 1.00 50.37 160 ARG B N 1
ATOM 1182 C CA . ARG B 1 36 ? -23.436 -8.880 7.086 1.00 50.14 160 ARG B CA 1
ATOM 1183 C C . ARG B 1 36 ? -23.448 -8.210 8.462 1.00 48.66 160 ARG B C 1
ATOM 1184 O O . ARG B 1 36 ? -23.608 -6.975 8.514 1.00 48.26 160 ARG B O 1
ATOM 1192 N N . THR B 1 37 ? -23.311 -9.002 9.528 1.00 48.09 161 THR B N 1
ATOM 1193 C CA . THR B 1 37 ? -23.326 -8.530 10.940 1.00 47.01 161 THR B CA 1
ATOM 1194 C C . THR B 1 37 ? -21.964 -7.927 11.299 1.00 45.60 161 THR B C 1
ATOM 1195 O O . THR B 1 37 ? -20.998 -8.143 10.549 1.00 45.52 161 THR B O 1
ATOM 1199 N N . GLN B 1 38 ? -21.900 -7.207 12.420 1.00 44.92 162 GLN B N 1
ATOM 1200 C CA . GLN B 1 38 ? -20.633 -6.750 13.054 1.00 44.08 162 GLN B CA 1
ATOM 1201 C C . GLN B 1 38 ? -19.734 -7.972 13.300 1.00 44.76 162 GLN B C 1
ATOM 1202 O O . GLN B 1 38 ? -18.517 -7.884 13.021 1.00 44.08 162 GLN B O 1
ATOM 1208 N N . GLU B 1 39 ? -20.326 -9.067 13.791 1.00 45.63 163 GLU B N 1
ATOM 1209 C CA . GLU B 1 39 ? -19.637 -10.351 14.098 1.00 46.56 163 GLU B CA 1
ATOM 1210 C C . GLU B 1 39 ? -18.996 -10.920 12.827 1.00 46.75 163 GLU B C 1
ATOM 1211 O O . GLU B 1 39 ? -17.846 -11.379 12.919 1.00 46.76 163 GLU B O 1
ATOM 1217 N N . ASN B 1 40 ? -19.718 -10.906 11.701 1.00 47.24 164 ASN B N 1
ATOM 1218 C CA . ASN B 1 40 ? -19.254 -11.463 10.399 1.00 48.06 164 ASN B CA 1
ATOM 1219 C C . ASN B 1 40 ? -18.053 -10.651 9.898 1.00 47.54 164 ASN B C 1
ATOM 1220 O O . ASN B 1 40 ? -17.042 -11.272 9.525 1.00 47.60 164 ASN B O 1
ATOM 1225 N N . ILE B 1 41 ? -18.165 -9.318 9.894 1.00 46.86 165 ILE B N 1
ATOM 1226 C CA . ILE B 1 41 ? -17.072 -8.385 9.485 1.00 46.09 165 ILE B CA 1
ATOM 1227 C C . ILE B 1 41 ? -15.838 -8.686 10.339 1.00 45.70 165 ILE B C 1
ATOM 1228 O O . ILE B 1 41 ? -14.760 -8.894 9.758 1.00 46.05 165 ILE B O 1
ATOM 1233 N N . ALA B 1 42 ? -16.009 -8.713 11.663 1.00 45.30 166 ALA B N 1
ATOM 1234 C CA . ALA B 1 42 ? -14.947 -8.974 12.662 1.00 45.06 166 ALA B CA 1
ATOM 1235 C C . ALA B 1 42 ? -14.186 -10.252 12.293 1.00 45.73 166 ALA B C 1
ATOM 1236 O O . ALA B 1 42 ? -12.947 -10.188 12.195 1.00 45.89 166 ALA B O 1
ATOM 1238 N N . GLN B 1 43 ? -14.901 -11.360 12.075 1.00 46.58 167 GLN B N 1
ATOM 1239 C CA . GLN B 1 43 ? -14.301 -12.677 11.725 1.00 48.00 167 GLN B CA 1
ATOM 1240 C C . GLN B 1 43 ? -13.576 -12.578 10.374 1.00 47.95 167 GLN B C 1
ATOM 1241 O O . GLN B 1 43 ? -12.525 -13.220 10.233 1.00 48.36 167 GLN B O 1
ATOM 1247 N N . THR B 1 44 ? -14.109 -11.795 9.429 1.00 47.36 168 THR B N 1
ATO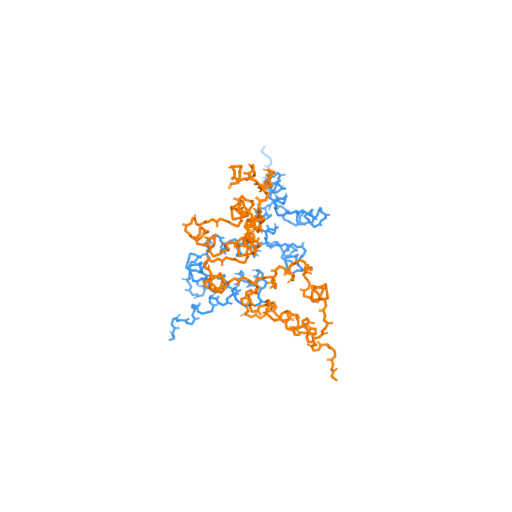M 1248 C CA . THR B 1 44 ? -13.536 -11.596 8.069 1.00 47.69 168 THR B CA 1
ATOM 1249 C C . THR B 1 44 ? -12.187 -10.873 8.167 1.00 47.12 168 THR B C 1
ATOM 1250 O O . THR B 1 44 ? -11.250 -11.300 7.470 1.00 47.64 168 THR B O 1
ATOM 1254 N N . ILE B 1 45 ? -12.096 -9.822 8.991 1.00 46.22 169 ILE B N 1
ATOM 1255 C CA . ILE B 1 45 ? -10.900 -8.930 9.073 1.00 45.81 169 ILE B CA 1
ATOM 1256 C C . ILE B 1 45 ? -9.970 -9.385 10.206 1.00 46.02 169 ILE B C 1
ATOM 1257 O O . ILE B 1 45 ? -8.937 -8.722 10.396 1.00 46.33 169 ILE B O 1
ATOM 1262 N N . GLY B 1 46 ? -10.311 -10.461 10.925 1.00 46.45 170 GLY B N 1
ATOM 1263 C CA . GLY B 1 46 ? -9.494 -11.016 12.024 1.00 46.44 170 GLY B CA 1
ATOM 1264 C C . GLY B 1 46 ? -9.406 -10.068 13.211 1.00 45.70 170 GLY B C 1
ATOM 1265 O O . GLY B 1 46 ? -8.323 -9.978 13.813 1.00 45.85 170 GLY B O 1
ATOM 1266 N N . LYS B 1 47 ? -10.508 -9.391 13.541 1.00 45.57 171 LYS B N 1
ATOM 1267 C CA . LYS B 1 47 ? -10.622 -8.450 14.690 1.00 45.03 171 LYS B CA 1
ATOM 1268 C C . LYS B 1 47 ? -11.811 -8.869 15.561 1.00 44.40 171 LYS B C 1
ATOM 1269 O O . LYS B 1 47 ? -12.491 -9.851 15.207 1.00 44.24 171 LYS B O 1
ATOM 1275 N N . SER B 1 48 ? -12.039 -8.145 16.660 1.00 43.52 172 SER B N 1
ATOM 1276 C CA . SER B 1 48 ? -13.164 -8.356 17.609 1.00 43.11 172 SER B CA 1
ATOM 1277 C C . SER B 1 48 ? -14.417 -7.633 17.103 1.00 42.59 172 SER B C 1
ATOM 1278 O O . SER B 1 48 ? -14.287 -6.660 16.338 1.00 42.07 172 SER B O 1
ATOM 1281 N N . ARG B 1 49 ? -15.589 -8.093 17.538 1.00 42.64 173 ARG B N 1
ATOM 1282 C CA . ARG B 1 49 ? -16.905 -7.495 17.194 1.00 42.39 173 ARG B CA 1
ATOM 1283 C C . ARG B 1 49 ? -16.981 -6.079 17.788 1.00 41.48 173 ARG B C 1
ATOM 1284 O O . ARG B 1 49 ? -17.489 -5.176 17.094 1.00 40.99 173 ARG B O 1
ATOM 1292 N N . SER B 1 50 ? -16.476 -5.877 19.011 1.00 41.15 174 SER B N 1
ATOM 1293 C CA . SER B 1 50 ? -16.496 -4.567 19.719 1.00 40.89 174 SER B CA 1
ATOM 1294 C C . SER B 1 50 ? -15.612 -3.543 18.989 1.00 40.57 174 SER B C 1
ATOM 1295 O O . SER B 1 50 ? -16.005 -2.359 18.940 1.00 40.10 174 SER B O 1
ATOM 1298 N N . HIS B 1 51 ? -14.474 -3.981 18.437 1.00 40.80 175 HIS B N 1
ATOM 1299 C CA . HIS B 1 51 ? -13.571 -3.152 17.594 1.00 40.75 175 HIS B CA 1
ATOM 1300 C C . HIS B 1 51 ? -14.351 -2.601 16.395 1.00 40.59 175 HIS B C 1
ATOM 1301 O O . HIS B 1 51 ? -14.248 -1.390 16.127 1.00 40.10 175 HIS B O 1
ATOM 1308 N N . VAL B 1 52 ? -15.111 -3.464 15.716 1.00 41.27 176 VAL B N 1
ATOM 1309 C CA . VAL B 1 52 ? -15.925 -3.108 14.513 1.00 41.62 176 VAL B CA 1
ATOM 1310 C C . VAL B 1 52 ? -16.999 -2.098 14.937 1.00 41.65 176 VAL B C 1
ATOM 1311 O O . VAL B 1 52 ? -17.154 -1.068 14.239 1.00 41.62 176 VAL B O 1
ATOM 1315 N N . ALA B 1 53 ? -17.692 -2.380 16.046 1.00 41.65 177 ALA B N 1
ATOM 1316 C CA . ALA B 1 53 ? -18.766 -1.540 16.625 1.00 41.61 177 ALA B CA 1
ATOM 1317 C C . ALA B 1 53 ? -18.206 -0.163 17.004 1.00 41.07 177 ALA B C 1
ATOM 1318 O O . ALA B 1 53 ? -18.792 0.853 16.582 1.00 41.49 177 ALA B O 1
ATOM 1320 N N . ASN B 1 54 ? -17.125 -0.135 17.784 1.00 40.78 178 ASN B N 1
ATOM 1321 C CA . ASN B 1 54 ? -16.519 1.117 18.313 1.00 40.87 178 ASN B CA 1
ATOM 1322 C C . ASN B 1 54 ? -16.013 1.970 17.142 1.00 41.05 178 ASN B C 1
ATOM 1323 O O . ASN B 1 54 ? -16.171 3.202 17.205 1.00 41.12 178 ASN B O 1
ATOM 1328 N N . THR B 1 55 ? -15.441 1.340 16.112 1.00 41.00 179 THR B N 1
ATOM 1329 C CA . THR B 1 55 ? -14.939 2.021 14.890 1.00 41.29 179 THR B CA 1
ATOM 1330 C C . THR B 1 55 ? -16.097 2.793 14.242 1.00 41.35 179 THR B C 1
ATOM 1331 O O . THR B 1 55 ? -15.931 3.999 14.003 1.00 41.57 179 THR B O 1
ATOM 1335 N N . MET B 1 56 ? -17.235 2.137 14.005 1.00 41.68 180 MET B N 1
ATOM 1336 C CA . MET B 1 56 ? -18.392 2.728 13.272 1.00 42.33 180 MET B CA 1
ATOM 1337 C C . MET B 1 56 ? -19.119 3.765 14.143 1.00 42.15 180 MET B C 1
ATOM 1338 O O . MET B 1 56 ? -19.593 4.769 13.572 1.00 42.22 180 MET B O 1
ATOM 1343 N N . ARG B 1 57 ? -19.177 3.554 15.463 1.00 42.07 181 ARG B N 1
ATOM 1344 C CA . ARG B 1 57 ? -19.786 4.497 16.446 1.00 42.33 181 ARG B CA 1
ATOM 1345 C C . ARG B 1 57 ? -19.212 5.912 16.268 1.00 41.82 181 ARG B C 1
ATOM 1346 O O . ARG B 1 57 ? -19.953 6.881 16.536 1.00 41.93 181 ARG B O 1
ATOM 1354 N N . LEU B 1 58 ? -17.951 6.026 15.829 1.00 41.14 182 LEU B N 1
ATOM 1355 C CA . LEU B 1 58 ? -17.223 7.315 15.649 1.00 40.81 182 LEU B CA 1
ATOM 1356 C C . LEU B 1 58 ? -17.922 8.195 14.604 1.00 40.99 182 LEU B C 1
ATOM 1357 O O . LEU B 1 58 ? -17.730 9.424 14.665 1.00 40.76 182 LEU B O 1
ATOM 1362 N N . LEU B 1 59 ? -18.678 7.601 13.674 1.00 41.10 183 LEU B N 1
ATOM 1363 C CA . LEU B 1 59 ? -19.412 8.342 12.611 1.00 42.12 183 LEU B CA 1
ATOM 1364 C C . LEU B 1 59 ? -20.532 9.192 13.228 1.00 42.96 183 LEU B C 1
ATOM 1365 O O . LEU B 1 59 ? -20.925 10.178 12.585 1.00 43.49 183 LEU B O 1
ATOM 1370 N N . ALA B 1 60 ? -21.018 8.829 14.422 1.00 43.64 184 ALA B N 1
ATOM 1371 C CA . ALA B 1 60 ? -22.092 9.538 15.159 1.00 44.43 184 ALA B CA 1
ATOM 1372 C C . ALA B 1 60 ? -21.554 10.807 15.837 1.00 45.22 184 ALA B C 1
ATOM 1373 O O . ALA B 1 60 ? -22.376 11.630 16.264 1.00 45.90 184 ALA B O 1
ATOM 1375 N N . LEU B 1 61 ? -20.233 10.966 15.954 1.00 45.96 185 LEU B N 1
ATOM 1376 C CA . LEU B 1 61 ? -19.602 12.148 16.608 1.00 47.04 185 LEU B CA 1
ATOM 1377 C C . LEU B 1 61 ? -19.952 13.414 15.832 1.00 47.96 185 LEU B C 1
ATOM 1378 O O . LEU B 1 61 ? -20.064 13.377 14.610 1.00 48.22 185 LEU B O 1
ATOM 1383 N N . PRO B 1 62 ? -20.109 14.575 16.512 1.00 49.02 186 PRO B N 1
ATOM 1384 C CA . PRO B 1 62 ? -20.264 15.859 15.825 1.00 49.68 186 PRO B CA 1
ATOM 1385 C C . PRO B 1 62 ? -19.118 16.120 14.835 1.00 50.09 186 PRO B C 1
ATOM 1386 O O . PRO B 1 62 ? -18.030 15.649 15.078 1.00 50.27 186 PRO B O 1
ATOM 1390 N N . ASP B 1 63 ? -19.391 16.877 13.771 1.00 50.78 187 ASP B N 1
ATOM 1391 C CA . ASP B 1 63 ? -18.444 17.159 12.657 1.00 51.24 187 ASP B CA 1
ATOM 1392 C C . ASP B 1 63 ? -17.161 17.798 13.212 1.00 51.49 187 ASP B C 1
ATOM 1393 O O . ASP B 1 63 ? -16.069 17.464 12.699 1.00 51.01 187 ASP B O 1
ATOM 1398 N N . GLU B 1 64 ? -17.277 18.675 14.217 1.00 52.30 188 GLU B N 1
ATOM 1399 C CA . GLU B 1 64 ? -16.117 19.362 14.854 1.00 53.24 188 GLU B CA 1
ATOM 1400 C C . GLU B 1 64 ? -15.126 18.314 15.370 1.00 51.54 188 GLU B C 1
ATOM 1401 O O . GLU B 1 64 ? -13.918 18.481 15.123 1.00 51.39 188 GLU B O 1
ATOM 1407 N N . VAL B 1 65 ? -15.621 17.280 16.056 1.00 50.25 189 VAL B N 1
ATOM 1408 C CA . VAL B 1 65 ? -14.789 16.191 16.654 1.00 49.55 189 VAL B CA 1
ATOM 1409 C C . VAL B 1 65 ? -14.185 15.355 15.521 1.00 48.52 189 VAL B C 1
ATOM 1410 O O . VAL B 1 65 ? -12.977 15.054 15.594 1.00 48.10 189 VAL B O 1
ATOM 1414 N N . GLN B 1 66 ? -14.994 14.998 14.521 1.00 47.97 190 GLN B N 1
ATOM 1415 C CA . GLN B 1 66 ? -14.552 14.224 13.331 1.00 47.65 190 GLN B CA 1
ATOM 1416 C C . GLN B 1 66 ? -13.395 14.971 12.655 1.00 47.79 190 GLN B C 1
ATOM 1417 O O . GLN B 1 66 ? -12.408 14.306 12.285 1.00 47.30 190 GLN B O 1
ATOM 1423 N N . SER B 1 67 ? -13.498 16.299 12.536 1.00 48.36 191 SER B N 1
ATOM 1424 C CA . SER B 1 67 ? -12.439 17.188 11.984 1.00 49.03 191 SER B CA 1
ATOM 1425 C C . SER B 1 67 ? -11.137 17.017 12.778 1.00 48.97 191 SER B C 1
ATOM 1426 O O . SER B 1 67 ? -10.073 16.917 12.140 1.00 49.62 191 SER B O 1
ATOM 1429 N N . TYR B 1 68 ? -11.212 16.976 14.112 1.00 48.93 192 TYR B N 1
ATOM 1430 C CA . TYR B 1 68 ? -10.038 16.783 15.006 1.00 48.90 192 TYR B CA 1
ATOM 1431 C C . TYR B 1 68 ? -9.387 15.422 14.720 1.00 48.42 192 TYR B C 1
ATOM 1432 O O . TYR B 1 68 ? -8.143 15.364 14.705 1.00 48.95 192 TYR B O 1
ATOM 1441 N N . LEU B 1 69 ? -10.193 14.374 14.503 1.00 47.92 193 LEU B N 1
ATOM 1442 C CA . LEU B 1 69 ? -9.716 13.002 14.165 1.00 47.99 193 LEU B CA 1
ATOM 1443 C C . LEU B 1 69 ? -8.925 13.034 12.853 1.00 48.77 193 LEU B C 1
ATOM 1444 O O . LEU B 1 69 ? -7.802 12.498 12.830 1.00 49.18 193 LEU B O 1
ATOM 1449 N N . VAL B 1 70 ? -9.508 13.622 11.805 1.00 49.53 194 VAL B N 1
ATOM 1450 C CA . VAL B 1 70 ? -8.907 13.708 10.440 1.00 50.26 194 VAL B CA 1
ATOM 1451 C C . VAL B 1 70 ? -7.593 14.495 10.517 1.00 50.74 194 VAL B C 1
ATOM 1452 O O . VAL B 1 70 ? -6.617 14.061 9.872 1.00 51.36 194 VAL B O 1
ATOM 1456 N N . SER B 1 71 ? -7.575 15.599 11.274 1.00 50.91 195 SER B N 1
ATOM 1457 C CA . SER B 1 71 ? -6.415 16.522 11.411 1.00 51.45 195 SER B CA 1
ATOM 1458 C C . SER B 1 71 ? -5.349 15.912 12.330 1.00 50.94 195 SER B C 1
ATOM 1459 O O . SER B 1 71 ? -4.171 16.294 12.190 1.00 52.15 195 SER B O 1
ATOM 1462 N N . GLY B 1 72 ? -5.745 15.006 13.233 1.00 49.55 196 GLY B N 1
ATOM 1463 C CA . GLY B 1 72 ? -4.836 14.287 14.147 1.00 48.81 196 GLY B CA 1
ATOM 1464 C C . GLY B 1 72 ? -4.637 15.019 15.464 1.00 48.95 196 GLY B C 1
ATOM 1465 O O . GLY B 1 72 ? -3.730 14.629 16.218 1.00 48.94 196 GLY B O 1
ATOM 1466 N N . GLU B 1 73 ? -5.454 16.041 15.741 1.00 49.23 197 GLU B N 1
ATOM 1467 C CA . GLU B 1 73 ? -5.473 16.767 17.041 1.00 49.58 197 GLU B CA 1
ATOM 1468 C C . GLU B 1 73 ? -6.007 15.832 18.135 1.00 48.19 197 GLU B C 1
ATOM 1469 O O . GLU B 1 73 ? -5.596 16.000 19.295 1.00 48.69 197 GLU B O 1
ATOM 1475 N N . LEU B 1 74 ? -6.891 14.896 17.773 1.00 46.44 198 LEU B N 1
ATOM 1476 C CA . LEU B 1 74 ? -7.356 13.776 18.639 1.00 45.49 198 LEU B CA 1
ATOM 1477 C C . LEU B 1 74 ? -7.006 12.448 17.966 1.00 43.75 198 LEU B C 1
ATOM 1478 O O . LEU B 1 74 ? -6.966 12.413 16.724 1.00 43.87 198 LEU B O 1
ATOM 1483 N N . THR B 1 75 ? -6.797 11.400 18.762 1.00 42.44 199 THR B N 1
ATOM 1484 C CA . THR B 1 75 ? -6.706 9.989 18.303 1.00 41.36 199 THR B CA 1
ATOM 1485 C C . THR B 1 75 ? -8.093 9.350 18.408 1.00 40.37 199 THR B C 1
ATOM 1486 O O . THR B 1 75 ? -8.984 9.964 19.027 1.00 40.40 199 THR B O 1
ATOM 1490 N N . ALA B 1 76 ? -8.255 8.159 17.828 1.00 39.55 200 ALA B N 1
ATOM 1491 C CA . ALA B 1 76 ? -9.482 7.330 17.890 1.00 38.75 200 ALA B CA 1
ATOM 1492 C C . ALA B 1 76 ? -9.848 7.051 19.355 1.00 38.46 200 ALA B C 1
ATOM 1493 O O . ALA B 1 76 ? -11.047 7.078 19.669 1.00 37.99 200 ALA B O 1
ATOM 1495 N N . GLY B 1 77 ? -8.845 6.795 20.203 1.00 38.83 201 GLY B N 1
ATOM 1496 C CA . GLY B 1 77 ? -8.996 6.516 21.647 1.00 38.97 201 GLY B CA 1
ATOM 1497 C C . GLY B 1 77 ? -9.656 7.667 22.390 1.00 39.26 201 GLY B C 1
ATOM 1498 O O . GLY B 1 77 ? -10.571 7.404 23.197 1.00 39.02 201 GLY B O 1
ATOM 1499 N N . HIS B 1 78 ? -9.211 8.900 22.130 1.00 39.51 202 HIS B N 1
ATOM 1500 C CA . HIS B 1 78 ? -9.782 10.147 22.706 1.00 40.33 202 HIS B CA 1
ATOM 1501 C C . HIS B 1 78 ? -11.247 10.289 22.279 1.00 40.54 202 HIS B C 1
ATOM 1502 O O . HIS B 1 78 ? -12.112 10.462 23.161 1.00 40.30 202 HIS B O 1
ATOM 1509 N N . ALA B 1 79 ? -11.504 10.207 20.968 1.00 40.82 203 ALA B N 1
ATOM 1510 C CA . ALA B 1 79 ? -12.826 10.421 20.334 1.00 40.86 203 ALA B CA 1
ATOM 1511 C C . ALA B 1 79 ? -13.854 9.434 20.900 1.00 41.30 203 ALA B C 1
ATOM 1512 O O . ALA B 1 79 ? -14.954 9.884 21.292 1.00 41.89 203 ALA B O 1
ATOM 1514 N N . ARG B 1 80 ? -13.514 8.142 20.932 1.00 41.10 204 ARG B N 1
ATOM 1515 C CA . ARG B 1 80 ? -14.396 7.054 21.436 1.00 41.00 204 ARG B CA 1
ATOM 1516 C C . ARG B 1 80 ? -14.732 7.305 22.913 1.00 42.03 204 ARG B C 1
ATOM 1517 O O . ARG B 1 80 ? -15.906 7.119 23.293 1.00 42.15 204 ARG B O 1
ATOM 1525 N N . ALA B 1 81 ? -13.744 7.739 23.704 1.00 42.86 205 ALA B N 1
ATOM 1526 C CA . ALA B 1 81 ? -13.855 7.961 25.166 1.00 43.90 205 ALA B CA 1
ATOM 1527 C C . ALA B 1 81 ? -14.903 9.038 25.484 1.00 44.59 205 ALA B C 1
ATOM 1528 O O . ALA B 1 81 ? -15.434 8.999 26.603 1.00 45.40 205 ALA B O 1
ATOM 1530 N N . ILE B 1 82 ? -15.191 9.951 24.548 1.00 45.24 206 ILE B N 1
ATOM 1531 C CA . ILE B 1 82 ? -16.130 11.100 24.743 1.00 46.36 206 ILE B CA 1
ATOM 1532 C C . ILE B 1 82 ? -17.376 10.942 23.857 1.00 46.51 206 ILE B C 1
ATOM 1533 O O . ILE B 1 82 ? -18.188 11.896 23.824 1.00 46.97 206 ILE B O 1
ATOM 1538 N N . ALA B 1 83 ? -17.534 9.797 23.178 1.00 46.58 207 ALA B N 1
ATOM 1539 C CA . ALA B 1 83 ? -18.573 9.558 22.141 1.00 46.57 207 ALA B CA 1
ATOM 1540 C C . ALA B 1 83 ? -19.980 9.566 22.757 1.00 47.56 207 ALA B C 1
ATOM 1541 O O . ALA B 1 83 ? -20.912 10.034 22.076 1.00 47.45 207 ALA B O 1
ATOM 1543 N N . ALA B 1 84 ? -20.124 9.061 23.990 1.00 48.62 208 ALA B N 1
ATOM 1544 C CA . ALA B 1 84 ? -21.408 8.931 24.721 1.00 49.19 208 ALA B CA 1
ATOM 1545 C C . ALA B 1 84 ? -21.539 10.036 25.775 1.00 50.28 208 ALA B C 1
ATOM 1546 O O . ALA B 1 84 ? -22.243 9.809 26.770 1.00 51.16 208 ALA B O 1
ATOM 1548 N N . ALA B 1 85 ? -20.880 11.180 25.567 1.00 51.29 209 ALA B N 1
ATOM 1549 C CA . ALA B 1 85 ? -20.885 12.344 26.484 1.00 52.77 209 ALA B CA 1
ATOM 1550 C C . ALA B 1 85 ? -21.954 13.343 26.030 1.00 53.55 209 ALA B C 1
ATOM 1551 O O . ALA B 1 85 ? -22.318 13.314 24.836 1.00 53.22 209 ALA B O 1
ATOM 1553 N N . ALA B 1 86 ? -22.419 14.198 26.949 1.00 54.79 210 ALA B N 1
ATOM 1554 C CA . ALA B 1 86 ? -23.450 15.237 26.710 1.00 55.52 210 ALA B CA 1
ATOM 1555 C C . ALA B 1 86 ? -22.937 16.259 25.685 1.00 55.63 210 ALA B C 1
ATOM 1556 O O . ALA B 1 86 ? -23.684 16.555 24.728 1.00 56.28 210 ALA B O 1
ATOM 1558 N N . ASP B 1 87 ? -21.712 16.766 25.872 1.00 55.47 211 ASP B N 1
ATOM 1559 C CA . ASP B 1 87 ? -21.083 17.804 25.008 1.00 55.31 211 ASP B CA 1
ATOM 1560 C C . ASP B 1 87 ? -19.694 17.328 24.579 1.00 54.23 211 ASP B C 1
ATOM 1561 O O . ASP B 1 87 ? -18.682 17.794 25.101 1.00 55.07 211 ASP B O 1
ATOM 1566 N N . PRO B 1 88 ? -19.601 16.384 23.612 1.00 52.65 212 PRO B N 1
ATOM 1567 C CA . PRO B 1 88 ? -18.310 15.904 23.111 1.00 51.55 212 PRO B CA 1
ATOM 1568 C C . PRO B 1 88 ? -17.361 17.006 22.610 1.00 51.54 212 PRO B C 1
ATOM 1569 O O . PRO B 1 88 ? -16.166 16.839 22.750 1.00 51.84 212 PRO B O 1
ATOM 1573 N N . VAL B 1 89 ? -17.903 18.085 22.034 1.00 51.42 213 VAL B N 1
ATOM 1574 C CA . VAL B 1 89 ? -17.112 19.212 21.452 1.00 51.46 213 VAL B CA 1
ATOM 1575 C C . VAL B 1 89 ? -16.391 19.955 22.584 1.00 51.71 213 VAL B C 1
ATOM 1576 O O . VAL B 1 89 ? -15.214 20.307 22.395 1.00 52.11 213 VAL B O 1
ATOM 1580 N N . ALA B 1 90 ? -17.070 20.188 23.710 1.00 51.99 214 ALA B N 1
ATOM 1581 C CA . ALA B 1 90 ? -16.493 20.810 24.926 1.00 52.63 214 ALA B CA 1
ATOM 1582 C C . ALA B 1 90 ? -15.318 19.956 25.419 1.00 51.92 214 ALA B C 1
ATOM 1583 O O . ALA B 1 90 ? -14.214 20.511 25.574 1.00 52.06 214 ALA B O 1
ATOM 1585 N N . LEU B 1 91 ? -15.552 18.652 25.617 1.00 50.90 215 LEU B N 1
ATOM 1586 C CA . LEU B 1 91 ? -14.539 17.665 26.083 1.00 50.39 215 LEU B CA 1
ATOM 1587 C C . LEU B 1 91 ? -13.353 17.642 25.115 1.00 49.89 215 LEU B C 1
ATOM 1588 O O . LEU B 1 91 ? -12.207 17.654 25.591 1.00 50.47 215 LEU B O 1
ATOM 1593 N N . ALA B 1 92 ? -13.623 17.607 23.809 1.00 49.59 216 ALA B N 1
ATOM 1594 C CA . ALA B 1 92 ? -12.601 17.637 22.736 1.00 49.36 216 ALA B CA 1
ATOM 1595 C C . ALA B 1 92 ? -11.660 18.827 22.954 1.00 50.26 216 ALA B C 1
ATOM 1596 O O . ALA B 1 92 ? -10.437 18.618 22.887 1.00 50.39 216 ALA B O 1
ATOM 1598 N N . LYS B 1 93 ? -12.208 20.019 23.214 1.00 51.35 217 LYS B N 1
ATOM 1599 C CA . LYS B 1 93 ? -11.426 21.271 23.424 1.00 53.00 217 LYS B CA 1
ATOM 1600 C C . LYS B 1 93 ? -10.544 21.125 24.672 1.00 53.97 217 LYS B C 1
ATOM 1601 O O . LYS B 1 93 ? -9.367 21.535 24.609 1.00 54.95 217 LYS B O 1
ATOM 1605 N N . GLN B 1 94 ? -11.092 20.562 25.754 1.00 54.08 218 GLN B N 1
ATOM 1606 C CA . GLN B 1 94 ? -10.377 20.339 27.041 1.00 54.96 218 GLN B CA 1
ATOM 1607 C C . GLN B 1 94 ? -9.213 19.363 26.828 1.00 53.95 218 GLN B C 1
ATOM 1608 O O . GLN B 1 94 ? -8.138 19.603 27.404 1.00 55.18 218 GLN B O 1
ATOM 1614 N N . ILE B 1 95 ? -9.429 18.302 26.045 1.00 52.41 219 ILE B N 1
ATOM 1615 C CA . ILE B 1 95 ? -8.415 17.245 25.741 1.00 52.01 219 ILE B CA 1
ATOM 1616 C C . ILE B 1 95 ? -7.223 17.885 25.016 1.00 52.38 219 ILE B C 1
ATOM 1617 O O . ILE B 1 95 ? -6.072 17.581 25.386 1.00 52.48 219 ILE B O 1
ATOM 1622 N N . ILE B 1 96 ? -7.495 18.738 24.027 1.00 52.54 220 ILE B N 1
ATOM 1623 C CA . ILE B 1 96 ? -6.462 19.390 23.168 1.00 53.26 220 ILE B CA 1
ATOM 1624 C C . ILE B 1 96 ? -5.744 20.476 23.980 1.00 54.43 220 ILE B C 1
ATOM 1625 O O . ILE B 1 96 ? -4.510 20.554 23.876 1.00 54.66 220 ILE B O 1
ATOM 1630 N N . GLU B 1 97 ? -6.492 21.278 24.745 1.00 55.58 221 GLU B N 1
ATOM 1631 C CA . GLU B 1 97 ? -5.951 22.354 25.627 1.00 57.33 221 GLU B CA 1
ATOM 1632 C C . GLU B 1 97 ? -5.011 21.749 26.678 1.00 56.72 221 GLU B C 1
ATOM 1633 O O . GLU B 1 97 ? -3.905 22.293 26.858 1.00 57.34 221 GLU B O 1
ATOM 1639 N N . GLY B 1 98 ? -5.440 20.672 27.344 1.00 55.05 222 GLY B N 1
ATOM 1640 C CA . GLY B 1 98 ? -4.729 20.058 28.485 1.00 55.10 222 GLY B CA 1
ATOM 1641 C C . GLY B 1 98 ? -3.666 19.054 28.063 1.00 53.59 222 GLY B C 1
ATOM 1642 O O . GLY B 1 98 ? -2.828 18.695 28.916 1.00 54.12 222 GLY B O 1
ATOM 1643 N N . GLY B 1 99 ? -3.689 18.606 26.804 1.00 51.35 223 GLY B N 1
ATOM 1644 C CA . GLY B 1 99 ? -2.823 17.520 26.301 1.00 49.77 223 GLY B CA 1
ATOM 1645 C C . GLY B 1 99 ? -3.084 16.216 27.039 1.00 48.53 223 GLY B C 1
ATOM 1646 O O . GLY B 1 99 ? -2.111 15.503 27.331 1.00 48.36 223 GLY B O 1
ATOM 1647 N N . LEU B 1 100 ? -4.357 15.912 27.315 1.00 47.39 224 LEU B N 1
ATOM 1648 C CA . LEU B 1 100 ? -4.796 14.740 28.119 1.00 46.77 224 LEU B CA 1
ATOM 1649 C C . LEU B 1 100 ? -4.503 13.446 27.353 1.00 45.30 224 LEU B C 1
ATOM 1650 O O . LEU B 1 100 ? -4.796 13.391 26.145 1.00 44.36 224 LEU B O 1
ATOM 1655 N N . SER B 1 101 ? -3.959 12.446 28.049 1.00 45.34 225 SER B N 1
ATOM 1656 C CA . SER B 1 101 ? -3.878 11.034 27.595 1.00 44.47 225 SER B CA 1
ATOM 1657 C C . SER B 1 101 ? -5.296 10.484 27.428 1.00 43.65 225 SER B C 1
ATOM 1658 O O . SER B 1 101 ? -6.243 11.126 27.934 1.00 43.82 225 SER B O 1
ATOM 1661 N N . VAL B 1 102 ? -5.434 9.333 26.763 1.00 42.84 226 VAL B N 1
ATOM 1662 C CA . VAL B 1 102 ? -6.739 8.629 26.594 1.00 42.35 226 VAL B CA 1
ATOM 1663 C C . VAL B 1 102 ? -7.220 8.153 27.973 1.00 42.51 226 VAL B C 1
ATOM 1664 O O . VAL B 1 102 ? -8.435 8.204 28.224 1.00 42.37 226 VAL B O 1
ATOM 1668 N N . ARG B 1 103 ? -6.299 7.731 28.839 1.00 42.85 227 ARG B N 1
ATOM 1669 C CA . ARG B 1 103 ? -6.600 7.292 30.229 1.00 43.60 227 ARG B CA 1
ATOM 1670 C C . ARG B 1 103 ? -7.195 8.469 31.016 1.00 44.56 227 ARG B C 1
ATOM 1671 O O . ARG B 1 103 ? -8.247 8.283 31.663 1.00 44.45 227 ARG B O 1
ATOM 1679 N N . GLU B 1 104 ? -6.553 9.639 30.954 1.00 45.74 228 GLU B N 1
ATOM 1680 C CA . GLU B 1 104 ? -7.023 10.885 31.620 1.00 47.07 228 GLU B CA 1
ATOM 1681 C C . GLU B 1 104 ? -8.378 11.291 31.029 1.00 46.83 228 GLU B C 1
ATOM 1682 O O . GLU B 1 104 ? -9.251 11.733 31.800 1.00 47.29 228 GLU B O 1
ATOM 1688 N N . THR B 1 105 ? -8.545 11.134 29.712 1.00 46.36 229 THR B N 1
ATOM 1689 C CA . THR B 1 105 ? -9.789 11.468 28.971 1.00 46.10 229 THR B CA 1
ATOM 1690 C C . THR B 1 105 ? -10.936 10.574 29.463 1.00 46.37 229 THR B C 1
ATOM 1691 O O . THR B 1 105 ? -12.043 11.100 29.657 1.00 46.63 229 THR B O 1
ATOM 1695 N N . GLU B 1 106 ? -10.680 9.276 29.651 1.00 46.76 230 GLU B N 1
ATOM 1696 C CA . GLU B 1 106 ? -11.658 8.295 30.199 1.00 46.85 230 GLU B CA 1
ATOM 1697 C C . GLU B 1 106 ? -12.113 8.747 31.593 1.00 48.79 230 GLU B C 1
ATOM 1698 O O . GLU B 1 106 ? -13.318 8.620 31.882 1.00 49.16 230 GLU B O 1
ATOM 1704 N N . ALA B 1 107 ? -11.188 9.257 32.414 1.00 50.42 231 ALA B N 1
ATOM 1705 C CA . ALA B 1 107 ? -11.451 9.772 33.780 1.00 52.33 231 ALA B CA 1
ATOM 1706 C C . ALA B 1 107 ? -12.370 10.994 33.699 1.00 53.24 231 ALA B C 1
ATOM 1707 O O . ALA B 1 107 ? -13.329 11.066 34.491 1.00 53.61 231 ALA B O 1
ATOM 1709 N N . LEU B 1 108 ? -12.093 11.907 32.765 1.00 54.20 232 LEU B N 1
ATOM 1710 C CA . LEU B 1 108 ? -12.901 13.135 32.533 1.00 55.51 232 LEU B CA 1
ATOM 1711 C C . LEU B 1 108 ? -14.343 12.735 32.198 1.00 56.34 232 LEU B C 1
ATOM 1712 O O . LEU B 1 108 ? -15.268 13.346 32.770 1.00 57.35 232 LEU B O 1
ATOM 1717 N N . ALA B 1 109 ? -14.510 11.734 31.324 1.00 56.73 233 ALA B N 1
ATOM 1718 C CA . ALA B 1 109 ? -15.806 11.250 30.791 1.00 57.36 233 ALA B CA 1
ATOM 1719 C C . ALA B 1 109 ? -16.666 10.663 31.917 1.00 59.12 233 ALA B C 1
ATOM 1720 O O . ALA B 1 109 ? -17.864 10.981 31.958 1.00 59.09 233 ALA B O 1
ATOM 1722 N N . ARG B 1 110 ? -16.080 9.827 32.780 1.00 61.61 234 ARG B N 1
ATOM 1723 C CA . ARG B 1 110 ? -16.730 9.272 33.999 1.00 64.57 234 ARG B CA 1
ATOM 1724 C C . ARG B 1 110 ? -17.390 10.399 34.802 1.00 67.42 234 ARG B C 1
ATOM 1725 O O . ARG B 1 110 ? -18.570 10.250 35.164 1.00 67.50 234 ARG B O 1
ATOM 1733 N N . LYS B 1 111 ? -16.641 11.472 35.076 1.00 70.80 235 LYS B N 1
ATOM 1734 C CA . LYS B 1 111 ? -17.033 12.572 36.000 1.00 74.52 235 LYS B CA 1
ATOM 1735 C C . LYS B 1 111 ? -17.616 13.746 35.204 1.00 77.02 235 LYS B C 1
ATOM 1736 O O . LYS B 1 111 ? -17.275 14.893 35.527 1.00 79.04 235 LYS B O 1
ATOM 1738 N N . ALA B 1 112 ? -18.453 13.456 34.203 1.00 79.82 236 ALA B N 1
ATOM 1739 C CA . ALA B 1 112 ? -19.236 14.424 33.396 1.00 82.95 236 ALA B CA 1
ATOM 1740 C C . ALA B 1 112 ? -20.212 13.650 32.511 1.00 85.60 236 ALA B C 1
ATOM 1741 O O . ALA B 1 112 ? -20.226 13.846 31.297 1.00 86.75 236 ALA B O 1
ATOM 1743 N N . PRO B 1 113 ? -21.046 12.744 33.079 1.00 89.59 237 PRO B N 1
ATOM 1744 C CA . PRO B 1 113 ? -21.794 11.768 32.280 1.00 90.42 237 PRO B CA 1
ATOM 1745 C C . PRO B 1 113 ? -22.798 12.372 31.283 1.00 91.74 237 PRO B C 1
ATOM 1746 O O . PRO B 1 113 ? -23.207 13.505 31.472 1.00 92.60 237 PRO B O 1
ATOM 1750 N N . ASN B 1 114 ? -23.179 11.591 30.263 1.00 92.46 238 ASN B N 1
ATOM 1751 C CA . ASN B 1 114 ? -24.268 11.915 29.299 1.00 94.23 238 ASN B CA 1
ATOM 1752 C C . ASN B 1 114 ? -25.631 11.691 29.965 1.00 96.83 238 ASN B C 1
ATOM 1753 O O . ASN B 1 114 ? -26.645 12.127 29.383 1.00 97.47 238 ASN B O 1
ATOM 1755 N N . LEU B 1 115 ? -25.644 11.031 31.131 1.00 99.39 239 LEU B N 1
ATOM 1756 C CA . LEU B 1 115 ? -26.848 10.791 31.974 1.00 100.71 239 LEU B CA 1
ATOM 1757 C C . LEU B 1 115 ? -27.385 12.118 32.533 1.00 102.80 239 LEU B C 1
ATOM 1758 O O . LEU B 1 115 ? -28.339 12.065 33.337 1.00 104.97 239 LEU B O 1
ATOM 1760 N N . SER B 1 116 ? -26.802 13.256 32.128 1.00 102.73 240 SER B N 1
ATOM 1761 C CA . SER B 1 116 ? -27.356 14.625 32.316 1.00 102.80 240 SER B CA 1
ATOM 1762 C C . SER B 1 116 ? -28.443 14.906 31.264 1.00 101.79 240 SER B C 1
ATOM 1763 O O . SER B 1 116 ? -28.704 16.099 30.991 1.00 102.69 240 SER B O 1
ATOM 1765 N N . ALA B 1 117 ? -29.044 13.849 30.698 1.00 98.77 241 ALA B N 1
ATOM 1766 C CA . ALA B 1 117 ? -30.256 13.891 29.845 1.00 96.43 241 ALA B CA 1
ATOM 1767 C C . ALA B 1 117 ? -31.512 13.895 30.731 1.00 94.63 241 ALA B C 1
ATOM 1768 O O . ALA B 1 117 ? -32.628 13.937 30.170 1.00 94.73 241 ALA B O 1
ATOM 1770 N N . GLY B 1 118 ? -31.338 13.858 32.059 1.00 91.37 242 GLY B N 1
ATOM 1771 C CA . GLY B 1 118 ? -32.394 14.136 33.052 1.00 88.68 242 GLY B CA 1
ATOM 1772 C C . GLY B 1 118 ? -32.709 15.622 33.127 1.00 86.43 242 GLY B C 1
ATOM 1773 O O . GLY B 1 118 ? -32.989 16.109 34.242 1.00 87.36 242 GLY B O 1
ATOM 1774 N N . LYS B 1 119 ? -32.649 16.315 31.983 1.00 81.93 243 LYS B N 1
ATOM 1775 C CA . LYS B 1 119 ? -33.063 17.732 31.807 1.00 79.46 243 LYS B CA 1
ATOM 1776 C C . LYS B 1 119 ? -34.587 17.825 31.956 1.00 76.74 243 LYS B C 1
ATOM 1777 O O . LYS B 1 119 ? -35.278 16.864 31.561 1.00 76.16 243 LYS B O 1
ATOM 1779 N N . SER B 1 120 ? -35.083 18.937 32.507 1.00 73.93 244 SER B N 1
ATOM 1780 C CA . SER B 1 120 ? -36.529 19.263 32.614 1.00 72.21 244 SER B CA 1
ATOM 1781 C C . SER B 1 120 ? -37.133 19.345 31.207 1.00 69.86 244 SER B C 1
ATOM 1782 O O . SER B 1 120 ? -36.550 20.053 30.357 1.00 69.78 244 SER B O 1
ATOM 1785 N N . LYS B 1 121 ? -38.246 18.641 30.972 1.00 67.02 245 LYS B N 1
ATOM 1786 C CA . LYS B 1 121 ? -38.981 18.634 29.677 1.00 64.71 245 LYS B CA 1
ATOM 1787 C C . LYS B 1 121 ? -39.913 19.850 29.605 1.00 63.89 245 LYS B C 1
ATOM 1788 O O . LYS B 1 121 ? -40.524 20.056 28.542 1.00 63.89 245 LYS B O 1
ATOM 1794 N N . GLY B 1 122 ? -40.024 20.618 30.695 1.00 62.73 246 GLY B N 1
ATOM 1795 C CA . GLY B 1 122 ? -40.925 21.780 30.799 1.00 62.72 246 GLY B CA 1
ATOM 1796 C C . GLY B 1 122 ? -42.378 21.348 30.872 1.00 61.77 246 GLY B C 1
ATOM 1797 O O . GLY B 1 122 ? -42.630 20.194 31.268 1.00 60.80 246 GLY B O 1
ATOM 1798 N N . GLY B 1 123 ? -43.293 22.235 30.475 1.00 61.59 247 GLY B N 1
ATOM 1799 C CA . GLY B 1 123 ? -44.751 22.024 30.548 1.00 61.53 247 GLY B CA 1
ATOM 1800 C C . GLY B 1 123 ? -45.398 23.040 31.466 1.00 62.38 247 GLY B C 1
ATOM 1801 O O . GLY B 1 123 ? -44.748 23.441 32.445 1.00 62.79 247 GLY B O 1
ATOM 1802 N N . ARG B 1 124 ? -46.631 23.448 31.162 1.00 62.89 248 ARG B N 1
ATOM 1803 C CA . ARG B 1 124 ? -47.423 24.373 32.013 1.00 64.27 248 ARG B CA 1
ATOM 1804 C C . ARG B 1 124 ? -47.359 23.855 33.448 1.00 64.12 248 ARG B C 1
ATOM 1805 O O . ARG B 1 124 ? -47.500 22.655 33.675 1.00 62.80 248 ARG B O 1
ATOM 1813 N N . PRO B 1 125 ? -47.101 24.722 34.455 1.00 65.10 249 PRO B N 1
ATOM 1814 C CA . PRO B 1 125 ? -47.158 24.303 35.853 1.00 65.53 249 PRO B CA 1
ATOM 1815 C C . PRO B 1 125 ? -48.600 24.029 36.277 1.00 66.35 249 PRO B C 1
ATOM 1816 O O . PRO B 1 125 ? -49.487 24.831 35.987 1.00 67.53 249 PRO B O 1
ATOM 1820 N N . PRO B 1 126 ? -48.882 22.898 36.967 1.00 65.83 250 PRO B N 1
ATOM 1821 C CA . PRO B 1 126 ? -50.245 22.577 37.399 1.00 66.83 250 PRO B CA 1
ATOM 1822 C C . PRO B 1 126 ? -50.798 23.550 38.451 1.00 68.90 250 PRO B C 1
ATOM 1823 O O . PRO B 1 126 ? -50.027 24.286 39.033 1.00 69.40 250 PRO B O 1
ATOM 1827 N N . ARG B 1 127 ? -52.118 23.527 38.655 1.00 70.27 251 ARG B N 1
ATOM 1828 C CA . ARG B 1 127 ? -52.829 24.361 39.659 1.00 72.73 251 ARG B CA 1
ATOM 1829 C C . ARG B 1 127 ? -52.382 23.917 41.057 1.00 73.42 251 ARG B C 1
ATOM 1830 O O . ARG B 1 127 ? -51.950 24.783 41.842 1.00 74.79 251 ARG B O 1
ATOM 1833 N N . VAL B 1 128 ? -52.470 22.612 41.333 1.00 72.80 252 VAL B N 1
ATOM 1834 C CA . VAL B 1 128 ? -51.984 21.971 42.592 1.00 73.09 252 VAL B CA 1
ATOM 1835 C C . VAL B 1 128 ? -50.471 21.767 42.454 1.00 71.69 252 VAL B C 1
ATOM 1836 O O . VAL B 1 128 ? -50.060 21.100 41.489 1.00 69.56 252 VAL B O 1
ATOM 1840 N N . LYS B 1 129 ? -49.702 22.300 43.413 1.00 72.92 253 LYS B N 1
ATOM 1841 C CA . LYS B 1 129 ? -48.232 22.546 43.350 1.00 72.31 253 LYS B CA 1
ATOM 1842 C C . LYS B 1 129 ? -47.456 21.300 42.905 1.00 70.43 253 LYS B C 1
ATOM 1843 O O . LYS B 1 129 ? -46.538 21.458 42.071 1.00 69.41 253 LYS B O 1
ATOM 1845 N N . ASP B 1 130 ? -47.800 20.125 43.442 1.00 70.17 254 ASP B N 1
ATOM 1846 C CA . ASP B 1 130 ? -46.968 18.890 43.389 1.00 68.76 254 ASP B CA 1
ATOM 1847 C C . ASP B 1 130 ? -45.766 19.099 44.318 1.00 69.19 254 ASP B C 1
ATOM 1848 O O . ASP B 1 130 ? -44.768 19.705 43.872 1.00 68.68 254 ASP B O 1
ATOM 1853 N N . LYS B 1 131 ? -45.874 18.605 45.555 1.00 70.23 255 LYS B N 1
ATOM 1854 C CA . LYS B 1 131 ? -44.921 18.854 46.670 1.00 71.21 255 LYS B CA 1
ATOM 1855 C C . LYS B 1 131 ? -43.541 18.277 46.324 1.00 69.84 255 LYS B C 1
ATOM 1856 O O . LYS B 1 131 ? -42.557 19.037 46.394 1.00 70.04 255 LYS B O 1
ATOM 1858 N N . LEU B 1 132 ? -43.476 16.991 45.964 1.00 68.67 256 LEU B N 1
ATOM 1859 C CA . LEU B 1 132 ? -42.207 16.259 45.694 1.00 67.65 256 LEU B CA 1
ATOM 1860 C C . LEU B 1 132 ? -41.386 17.020 44.642 1.00 67.62 256 LEU B C 1
ATOM 1861 O O . LEU B 1 132 ? -40.190 17.259 44.895 1.00 67.58 256 LEU B O 1
ATOM 1866 N N . ALA B 1 133 ? -42.008 17.391 43.517 1.00 68.07 257 ALA B N 1
ATOM 1867 C CA . ALA B 1 133 ? -41.368 18.107 42.386 1.00 68.02 257 ALA B CA 1
ATOM 1868 C C . ALA B 1 133 ? -40.751 19.424 42.879 1.00 69.84 257 ALA B C 1
ATOM 1869 O O . ALA B 1 133 ? -39.573 19.677 42.561 1.00 69.38 257 ALA B O 1
ATOM 1871 N N . ALA B 1 134 ? -41.519 20.224 43.628 1.00 72.17 258 ALA B N 1
ATOM 1872 C CA . ALA B 1 134 ? -41.100 21.532 44.189 1.00 74.60 258 ALA B CA 1
ATOM 1873 C C . ALA B 1 134 ? -39.851 21.358 45.064 1.00 75.81 258 ALA B C 1
ATOM 1874 O O . ALA B 1 134 ? -38.970 22.238 45.016 1.00 76.86 258 ALA B O 1
ATOM 1876 N N . ALA B 1 135 ? -39.783 20.266 45.834 1.00 76.42 259 ALA B N 1
ATOM 1877 C CA . ALA B 1 135 ? -38.689 19.970 46.792 1.00 77.52 259 ALA B CA 1
ATOM 1878 C C . ALA B 1 135 ? -37.410 19.573 46.039 1.00 76.44 259 ALA B C 1
ATOM 1879 O O . ALA B 1 135 ? -36.316 19.889 46.543 1.00 76.76 259 ALA B O 1
ATOM 1881 N N . LEU B 1 136 ? -37.539 18.926 44.874 1.00 75.65 260 LEU B N 1
ATOM 1882 C CA . LEU B 1 136 ? -36.395 18.461 44.040 1.00 75.18 260 LEU B CA 1
ATOM 1883 C C . LEU B 1 136 ? -35.749 19.638 43.292 1.00 76.46 260 LEU B C 1
ATOM 1884 O O . LEU B 1 136 ? -34.698 19.415 42.660 1.00 75.25 260 LEU B O 1
ATOM 1889 N N . GLU B 1 137 ? -36.350 20.833 43.356 1.00 79.52 261 GLU B N 1
ATOM 1890 C CA . GLU B 1 137 ? -35.813 22.089 42.760 1.00 81.06 261 GLU B CA 1
ATOM 1891 C C . GLU B 1 137 ? -34.518 22.481 43.479 1.00 82.79 261 GLU B C 1
ATOM 1892 O O . GLU B 1 137 ? -33.510 22.728 42.787 1.00 82.36 261 GLU B O 1
ATOM 1898 N N . HIS B 1 138 ? -34.559 22.534 44.814 1.00 85.31 262 HIS B N 1
ATOM 1899 C CA . HIS B 1 138 ? -33.420 22.913 45.694 1.00 87.59 262 HIS B CA 1
ATOM 1900 C C . HIS B 1 138 ? -32.234 21.978 45.431 1.00 87.20 262 HIS B C 1
ATOM 1901 O O . HIS B 1 138 ? -31.158 22.484 45.048 1.00 87.42 262 HIS B O 1
ATOM 1908 N N . HIS B 1 139 ? -32.439 20.669 45.612 1.00 87.39 263 HIS B N 1
ATOM 1909 C CA . HIS B 1 139 ? -31.411 19.605 45.442 1.00 87.22 263 HIS B CA 1
ATOM 1910 C C . HIS B 1 139 ? -30.848 19.633 44.011 1.00 86.28 263 HIS B C 1
ATOM 1911 O O . HIS B 1 139 ? -29.641 19.368 43.856 1.00 86.21 263 HIS B O 1
ATOM 1913 N N . HIS B 1 140 ? -31.685 19.945 43.014 1.00 86.40 264 HIS B N 1
ATOM 1914 C CA . HIS B 1 140 ? -31.297 20.111 41.585 1.00 85.36 264 HIS B CA 1
ATOM 1915 C C . HIS B 1 140 ? -30.854 21.559 41.341 1.00 86.38 264 HIS B C 1
ATOM 1916 O O . HIS B 1 140 ? -31.004 22.105 40.246 1.00 85.22 264 HIS B O 1
#

CATH classification: 1.10.10.2830

Radius of gyration: 27.03 Å; Cα contacts (8 Å, |Δi|>4): 247; chains: 2; bounding box: 103×48×56 Å

InterPro domains:
  IPR003115 ParB-like, N-terminal domain [PF02195] (41-137)
  IPR003115 ParB-like, N-terminal domain [SM00470] (45-137)
  IPR004437 ParB/RepB/Spo0J partition protein [TIGR00180] (42-219)
  IPR036086 ParB/Sulfiredoxin superfamily [SSF110849] (46-139)
  IPR041468 ParB/Spo0J, HTH domain [PF17762] (141-236)
  IPR050336 Chromosome-partitioning and nucleoid occlusion protein [PTHR33375] (15-301)
  IPR057240 ParB, C-terminal dimerisation domain [PF23552] (253-300)

GO terms:
  GO:0005737 cytoplasm (C, EXP)

Solvent-accessible surface area: 17272 Å² total; per-residue (Å²): 191,126,79,96,79,36,72,26,90,0,68,64,10,63,166,52,131,61,54,41,15,82,35,0,94,32,3,109,78,21,39,132,146,42,159,49,86,52,84,54,0,2,136,30,12,64,103,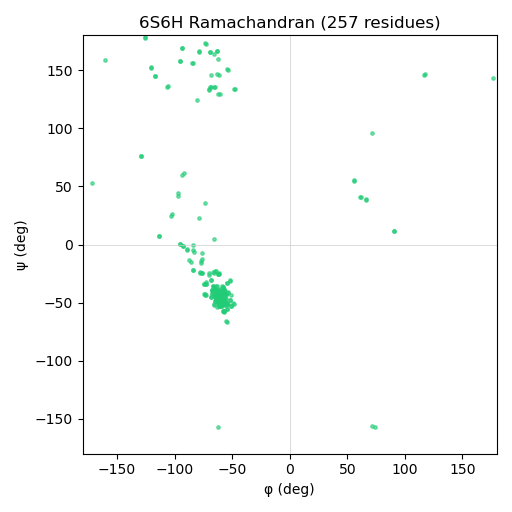61,116,54,76,0,13,41,9,24,99,4,50,94,8,54,115,91,0,35,65,36,18,96,74,56,100,5,75,41,18,22,0,100,24,0,28,95,23,76,81,16,33,38,13,0,110,86,5,64,94,54,63,45,55,31,162,96,0,48,52,46,27,186,91,39,136,151,114,206,62,73,226,114,187,192,127,79,99,82,35,74,25,89,0,71,69,9,63,165,52,140,61,58,40,16,83,34,0,97,32,3,97,78,20,39,116,154,47,157,46,86,52,86,54,0,2,137,32,12,65,102,61,116,54,76,0,13,42,10,24,102,4,48,94,9,47,111,96,0,37,64,48,18,97,75,56,100,4,74,41,18,22,0,100,23,0,27,75,18,73,80,15,36,39,12,0,82,86,4,64,157,54,64,47,54,30,161,95,0,47,52,47,22,173,88,42,78,40,90,75,86,79,74,111,206,64,69,224,113,87,140,128,83,73,86,129,46,54,67,98,119,174,98,111

Foldseek 3Di:
DDPVVLLVQLQCLVVDPDQLQSSLVSLVVSCVVVVNALCRSCVSNVHDSVSNVLSNLLNQDPVLLVVCSVVVLDDSLLSSLCSQAPCSNVLSCVCSVVVDDSVRSNVVRVPHHDDPDDDDD/DDPVVLLVQLQCLVVDPDQLQSSLVSLVVSCVPVVNALCRSCVSNVHDSVSNVLSNLLNQDPPLLVVCSVVVLDDSLLSSLCSQALCSNVLSVVCSVVVDDSVRSNVVDVVRDNVVVPDDPDDDQDPPRPVVVVVVVVVD

Organism: Caulobacter vibrioides (strain NA1000 / CB15N) (NCBI:txid565050)

B-factor: mean 51.9, std 13.95, range [23.22, 135.81]

Sequence (261 aa):
MLAVLEIGIIENVQRADLNVLEEALSYKVLMEKFERTQENIAQTIGKSRSHVANTMRLLALPDEVQSYLVSGELTAGHARAIAAAADPVALAKQIIEGGLSVRETEALARKAPKSKGGRPPMLAVLEIGIIENVQRADLNVLEEALSYKVLMEKFERTQENIAQTIGKSRSHVANTMRLLALPDEVQSYLVSGELTAGHARAIAAAADPVALAKQIIEGGLSVRETEALARKAPNLSAGKSKGGRPPRVKDKLAAALEHHH

Secondary structure (DSSP, 8-state):
--THHHHHHHHTTTTSS--HHHHHHHHHHHHHHHT--HHHHHHHHTS-HHHHHHHHHGGGS-HHHHHHHHHTSS-HHHHHHTTTSS-HHHHHHHHHHHT--HHHHHHHHHT----------/--THHHHHHHHTTTTSS--HHHHHHHHHHHHHHHT--HHHHHHHHTS-HHHHHHHHHGGGS-HHHHHHHHHTSS-HHHHHHTTTBS-HHHHHHHHHHHT--HHHHHHHHHTSBTTTT------PPPSS--HHHHHHHHH-